Protein AF-A0A523TR68-F1 (afdb_monomer_lite)

Secondary structure (DSSP, 8-state):
-HHHHHHHHHHHHHHHHHHHHHHHHHHHHHHHHHHHH--SSHHHHHHHHHHHH---HHHHHHHHHHHHHTTSS-PPP---S-----SSTTHHHHSSSHHHHHHHHHHHHHHHHHHHHHS---SSHHHHHHHHHHHHIIIIIHHHHHHHHH-----TTS-HHHHHHHHHHHHHHHHHHHHHHHHHHT-S-HHHHHHHHHHHHHHHHHHHHHHHHHHHHHT-SS--------------

pLDDT: mean 74.71, std 16.3, range [30.44, 94.69]

Radius of gyration: 27.41 Å; chains: 1; bounding box: 76×59×83 Å

Structure (mmCIF, N/CA/C/O backbone):
data_AF-A0A523TR68-F1
#
_entry.id   AF-A0A523TR68-F1
#
loop_
_atom_site.group_PDB
_atom_site.id
_atom_site.type_symbol
_atom_site.label_atom_id
_atom_site.label_alt_id
_atom_site.label_comp_id
_atom_site.label_asym_id
_atom_site.label_entity_id
_atom_site.label_seq_id
_atom_site.pdbx_PDB_ins_code
_atom_site.Cartn_x
_atom_site.Cartn_y
_atom_site.Cartn_z
_atom_site.occupancy
_atom_site.B_iso_or_equiv
_atom_site.auth_seq_id
_atom_site.auth_comp_id
_atom_site.auth_asym_id
_atom_site.auth_atom_id
_atom_site.pdbx_PDB_model_num
ATOM 1 N N . MET A 1 1 ? -52.684 40.574 27.010 1.00 53.88 1 MET A N 1
ATOM 2 C CA . MET A 1 1 ? -51.740 39.973 26.031 1.00 53.88 1 MET A CA 1
ATOM 3 C C . MET A 1 1 ? -50.534 39.248 26.674 1.00 53.88 1 MET A C 1
ATOM 5 O O . MET A 1 1 ? -49.806 38.577 25.953 1.00 53.88 1 MET A O 1
ATOM 9 N N . SER A 1 2 ? -50.325 39.301 28.003 1.00 55.00 2 SER A N 1
ATOM 10 C CA . SER A 1 2 ? -49.178 38.668 28.698 1.00 55.00 2 SER A CA 1
ATOM 11 C C . SER A 1 2 ? -49.378 37.189 29.082 1.00 55.00 2 SER A C 1
ATOM 13 O O . SER A 1 2 ? -48.431 36.411 29.017 1.00 55.00 2 SER A O 1
ATOM 15 N N . LEU A 1 3 ? -50.610 36.761 29.387 1.00 49.75 3 LEU A N 1
ATOM 16 C CA . LEU A 1 3 ? -50.914 35.391 29.847 1.00 49.75 3 LEU A CA 1
ATOM 17 C C . LEU A 1 3 ? -50.727 34.298 28.772 1.00 49.75 3 LEU A C 1
ATOM 19 O O . LEU A 1 3 ? -50.451 33.144 29.096 1.00 49.75 3 LEU A O 1
ATOM 23 N N . SER A 1 4 ? -50.828 34.653 27.485 1.00 52.22 4 SER A N 1
ATOM 24 C CA . SER A 1 4 ? -50.620 33.721 26.361 1.00 52.22 4 SER A CA 1
ATOM 25 C C . SER A 1 4 ? -49.133 33.395 26.142 1.00 52.22 4 SER A C 1
ATOM 27 O O . SER A 1 4 ? -48.780 32.241 25.904 1.00 52.22 4 SER A O 1
ATOM 29 N N . LYS A 1 5 ? -48.231 34.375 26.323 1.00 53.72 5 LYS A N 1
ATOM 30 C CA . LYS A 1 5 ? -46.776 34.159 26.210 1.00 53.72 5 LYS A CA 1
ATOM 31 C C . LYS A 1 5 ? -46.222 33.307 27.359 1.00 53.72 5 LYS A C 1
ATOM 33 O O . LYS A 1 5 ? -45.352 32.471 27.125 1.00 53.72 5 LYS A O 1
ATOM 38 N N . GLU A 1 6 ? -46.752 33.456 28.574 1.00 50.94 6 GLU A N 1
ATOM 39 C CA . GLU A 1 6 ? -46.287 32.688 29.737 1.00 50.94 6 GLU A CA 1
ATOM 40 C C . GLU A 1 6 ? -46.736 31.214 29.699 1.00 50.94 6 GLU A C 1
ATOM 42 O O . GLU A 1 6 ? -45.937 30.317 29.981 1.00 50.94 6 GLU A O 1
ATOM 47 N N . LYS A 1 7 ? -47.974 30.934 29.256 1.00 53.03 7 LYS A N 1
ATOM 48 C CA . LYS A 1 7 ? -48.441 29.553 29.021 1.00 53.03 7 LYS A CA 1
ATOM 49 C C . LYS A 1 7 ? -47.635 28.850 27.926 1.00 53.03 7 LYS A C 1
ATOM 51 O O . LYS A 1 7 ? -47.257 27.696 28.110 1.00 53.03 7 LYS A O 1
ATOM 56 N N . LYS A 1 8 ? -47.305 29.549 26.832 1.00 55.00 8 LYS A N 1
ATOM 57 C CA . LYS A 1 8 ? -46.489 28.998 25.733 1.00 55.00 8 LYS A CA 1
ATOM 58 C C . LYS A 1 8 ? -45.055 28.676 26.181 1.00 55.00 8 LYS A C 1
ATOM 60 O O . LYS A 1 8 ? -44.516 27.636 25.823 1.00 55.00 8 LYS A O 1
ATOM 65 N N . SER A 1 9 ? -44.470 29.520 27.036 1.00 56.44 9 SER A N 1
ATOM 66 C CA . SER A 1 9 ? -43.152 29.288 27.650 1.00 56.44 9 SER A CA 1
ATOM 67 C C . SER A 1 9 ? -43.139 28.066 28.583 1.00 56.44 9 SER A C 1
ATOM 69 O O . SER A 1 9 ? -42.241 27.225 28.493 1.00 56.44 9 SER A O 1
ATOM 71 N N . LYS A 1 10 ? -44.165 27.906 29.433 1.00 57.94 10 LYS A N 1
ATOM 72 C CA . LYS A 1 10 ? -44.301 26.733 30.318 1.00 57.94 10 LYS A CA 1
ATOM 73 C C . LYS A 1 10 ? -44.546 25.430 29.543 1.00 57.94 10 LYS A C 1
ATOM 75 O O . LYS A 1 10 ? -44.005 24.404 29.949 1.00 57.94 10 LYS A O 1
ATOM 80 N N . ASN A 1 11 ? -45.290 25.464 28.433 1.00 61.16 11 ASN A N 1
ATOM 81 C CA . ASN A 1 11 ? -45.549 24.274 27.612 1.00 61.16 11 ASN A CA 1
ATOM 82 C C . ASN A 1 11 ? -44.291 23.795 26.872 1.00 61.16 11 ASN A C 1
ATOM 84 O O . ASN A 1 11 ? -43.915 22.635 27.000 1.00 61.16 11 ASN A O 1
ATOM 88 N N . ASN A 1 12 ? -43.547 24.716 26.248 1.00 59.91 12 ASN A N 1
ATOM 89 C CA . ASN A 1 12 ? -42.275 24.396 25.587 1.00 59.91 12 ASN A CA 1
ATOM 90 C C . ASN A 1 12 ? -41.221 23.843 26.562 1.00 59.91 12 ASN A C 1
ATOM 92 O O . ASN A 1 12 ? -40.339 23.076 26.175 1.00 59.91 12 ASN A O 1
ATOM 96 N N . ARG A 1 13 ? -41.269 24.251 27.837 1.00 60.66 13 ARG A N 1
ATOM 97 C CA . ARG A 1 13 ? -40.351 23.750 28.868 1.00 60.66 13 ARG A CA 1
ATOM 98 C C . ARG A 1 13 ? -40.719 22.332 29.310 1.00 60.66 13 ARG A C 1
ATOM 100 O O . ARG A 1 13 ? -39.813 21.538 29.531 1.00 60.66 13 ARG A O 1
ATOM 107 N N . LYS A 1 14 ? -42.014 22.009 29.398 1.00 63.94 14 LYS A N 1
ATOM 108 C CA . LYS A 1 14 ? -42.492 20.647 29.687 1.00 63.94 14 LYS A CA 1
ATOM 109 C C . LYS A 1 14 ? -42.176 19.681 28.544 1.00 63.94 14 LYS A C 1
ATOM 111 O O . LYS A 1 14 ? -41.570 18.651 28.810 1.00 63.94 14 LYS A O 1
ATOM 116 N N . GLU A 1 15 ? -42.442 20.071 27.298 1.00 62.22 15 GLU A N 1
ATOM 117 C CA . GLU A 1 15 ? -42.099 19.271 26.109 1.00 62.22 15 GLU A CA 1
ATOM 118 C C . GLU A 1 15 ? -40.591 18.991 26.013 1.00 62.22 15 GLU A C 1
ATOM 120 O O . GLU A 1 15 ? -40.183 17.869 25.726 1.00 62.22 15 GLU A O 1
ATOM 125 N N . LYS A 1 16 ? -39.734 19.972 26.335 1.00 62.25 16 LYS A N 1
ATOM 126 C CA . LYS A 1 16 ? -38.276 19.760 26.380 1.00 62.25 16 LYS A CA 1
ATOM 127 C C . LYS A 1 16 ? -37.834 18.782 27.471 1.00 62.25 16 LYS A C 1
ATOM 129 O O . LYS A 1 16 ? -36.881 18.040 27.254 1.00 62.25 16 LYS A O 1
ATOM 134 N N . ILE A 1 17 ? -38.485 18.790 28.633 1.00 69.12 17 ILE A N 1
ATOM 135 C CA . ILE A 1 17 ? -38.163 17.881 29.746 1.00 69.12 17 ILE A CA 1
ATOM 136 C C . ILE A 1 17 ? -38.621 16.455 29.421 1.00 69.12 17 ILE A C 1
ATOM 138 O O . ILE A 1 17 ? -37.909 15.497 29.711 1.00 69.12 17 ILE A O 1
ATOM 142 N N . GLU A 1 18 ? -39.781 16.311 28.789 1.00 68.75 18 GLU A N 1
ATOM 143 C CA . GLU A 1 18 ? -40.333 15.019 28.379 1.00 68.75 18 GLU A CA 1
ATOM 144 C C . GLU A 1 18 ? -39.528 14.402 27.227 1.00 68.75 18 GLU A C 1
ATOM 146 O O . GLU A 1 18 ? -39.150 13.233 27.294 1.00 68.75 18 GLU A O 1
ATOM 151 N N . ALA A 1 19 ? -39.119 15.217 26.249 1.00 63.56 19 ALA A N 1
ATOM 152 C CA . ALA A 1 19 ? -38.186 14.806 25.203 1.00 63.56 19 ALA A CA 1
ATOM 153 C C . ALA A 1 19 ? -36.808 14.409 25.768 1.00 63.56 19 ALA A C 1
ATOM 155 O O . ALA A 1 19 ? -36.208 13.443 25.301 1.00 63.56 19 ALA A O 1
ATOM 156 N N . ALA A 1 20 ? -36.305 15.111 26.792 1.00 67.38 20 ALA A N 1
ATOM 157 C CA . ALA A 1 20 ? -35.047 14.754 27.451 1.00 67.38 20 ALA A CA 1
ATOM 158 C C . ALA A 1 20 ? -35.145 13.413 28.201 1.00 67.38 20 ALA A C 1
ATOM 160 O O . ALA A 1 20 ? -34.249 12.582 28.064 1.00 67.38 20 ALA A O 1
ATOM 161 N N . LYS A 1 21 ? -36.253 13.164 28.914 1.00 73.50 21 LYS A N 1
ATOM 162 C CA . L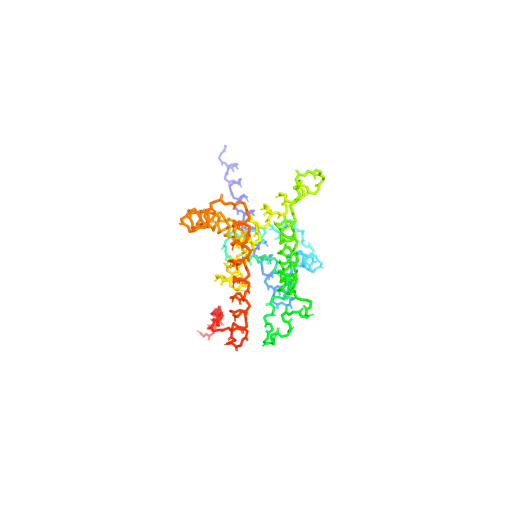YS A 1 21 ? -36.514 11.870 29.569 1.00 73.50 21 LYS A CA 1
ATOM 163 C C . LYS A 1 21 ? -36.613 10.724 28.564 1.00 73.50 21 LYS A C 1
ATOM 165 O O . LYS A 1 21 ? -36.000 9.684 28.774 1.00 73.50 21 LYS A O 1
ATOM 170 N N . ARG A 1 22 ? -37.322 10.926 27.447 1.00 72.31 22 ARG A N 1
ATOM 171 C CA . ARG A 1 22 ? -37.467 9.911 26.390 1.00 72.31 22 ARG A CA 1
ATOM 172 C C . ARG A 1 22 ? -36.115 9.554 25.764 1.00 72.31 22 ARG A C 1
ATOM 174 O O . ARG A 1 22 ? -35.813 8.383 25.565 1.00 72.31 22 ARG A O 1
ATOM 181 N N . LYS A 1 23 ? -35.251 10.549 25.534 1.00 70.06 23 LYS A N 1
ATOM 182 C CA . LYS A 1 23 ? -33.871 10.343 25.054 1.00 70.06 23 LYS A CA 1
ATOM 183 C C . LYS A 1 23 ? -32.991 9.586 26.049 1.00 70.06 23 LYS A C 1
ATOM 185 O O . LYS A 1 23 ? -32.146 8.786 25.642 1.00 70.06 23 LYS A O 1
ATOM 190 N N . GLU A 1 24 ? -33.153 9.847 27.340 1.00 73.31 24 GLU A N 1
ATOM 191 C CA . GLU A 1 24 ? -32.434 9.136 28.400 1.00 73.31 24 GLU A CA 1
ATOM 192 C C . GLU A 1 24 ? -32.887 7.672 28.485 1.00 73.31 24 GLU A C 1
ATOM 194 O O . GLU A 1 24 ? -32.054 6.771 28.544 1.00 73.31 24 GLU A O 1
ATOM 199 N N . GLU A 1 25 ? -34.188 7.419 28.338 1.00 75.50 25 GLU A N 1
ATOM 200 C CA . GLU A 1 25 ? -34.753 6.070 28.274 1.00 75.50 25 GLU A CA 1
ATOM 201 C C . GLU A 1 25 ? -34.249 5.283 27.051 1.00 75.50 25 GLU A C 1
ATOM 203 O O . GLU A 1 25 ? -33.844 4.126 27.177 1.00 75.50 25 GLU A O 1
ATOM 208 N N . ILE A 1 26 ? -34.190 5.927 25.878 1.00 71.12 26 ILE A N 1
ATOM 209 C CA . ILE A 1 26 ? -33.595 5.350 24.662 1.00 71.12 26 ILE A CA 1
ATOM 210 C C . ILE A 1 26 ? -32.099 5.076 24.873 1.00 71.12 26 ILE A C 1
ATOM 212 O O . ILE A 1 26 ? -31.601 4.037 24.449 1.00 71.12 26 ILE A O 1
ATOM 216 N N . THR A 1 27 ? -31.377 5.958 25.574 1.00 71.00 27 THR A N 1
ATOM 217 C CA . THR A 1 27 ? -29.956 5.737 25.891 1.00 71.00 27 THR A CA 1
ATOM 218 C C . THR A 1 27 ? -29.774 4.494 26.757 1.00 71.00 27 THR A C 1
ATOM 220 O O . THR A 1 27 ? -28.946 3.649 26.430 1.00 71.00 27 THR A O 1
ATOM 223 N N . ASN A 1 28 ? -30.563 4.350 27.821 1.00 75.69 28 ASN A N 1
ATOM 224 C CA . ASN A 1 28 ? -30.459 3.204 28.725 1.00 75.69 28 ASN A CA 1
ATOM 225 C C . ASN A 1 28 ? -30.774 1.885 27.998 1.00 75.69 28 ASN A C 1
ATOM 227 O O . ASN A 1 28 ? -30.133 0.867 28.257 1.00 75.69 28 ASN A O 1
ATOM 231 N N . LYS A 1 29 ? -31.708 1.910 27.035 1.00 74.44 29 LYS A N 1
ATOM 232 C CA . LYS A 1 29 ? -32.012 0.767 26.156 1.00 74.44 29 LYS A CA 1
ATOM 233 C C . LYS A 1 29 ? -30.882 0.474 25.158 1.00 74.44 29 LYS A C 1
ATOM 235 O O . LYS A 1 29 ? -30.576 -0.685 24.902 1.00 74.44 29 LYS A O 1
ATOM 240 N N . ILE A 1 30 ? -30.220 1.498 24.617 1.00 70.69 30 ILE A N 1
ATOM 241 C CA . ILE A 1 30 ? -29.030 1.316 23.769 1.00 70.69 30 ILE A CA 1
ATOM 242 C C . ILE A 1 30 ? -27.883 0.696 24.585 1.00 70.69 30 ILE A C 1
ATOM 244 O O . ILE A 1 30 ? -27.218 -0.222 24.106 1.00 70.69 30 ILE A O 1
ATOM 248 N N . GLU A 1 31 ? -27.659 1.157 25.818 1.00 70.81 31 GLU A N 1
ATOM 249 C CA . GLU A 1 31 ? -26.609 0.639 26.702 1.00 70.81 31 GLU A CA 1
ATOM 250 C C . GLU A 1 31 ? -26.871 -0.811 27.140 1.00 70.81 31 GLU A C 1
ATOM 252 O O . GLU A 1 31 ? -25.936 -1.617 27.145 1.00 70.81 31 GLU A O 1
ATOM 257 N N . SER A 1 32 ? -28.126 -1.186 27.415 1.00 67.69 32 SER A N 1
ATOM 258 C CA . SER A 1 32 ? -28.477 -2.578 27.730 1.00 67.69 32 SER A CA 1
ATOM 259 C C . SER A 1 32 ? -28.242 -3.517 26.541 1.00 67.69 32 SER A C 1
ATOM 261 O O . SER A 1 32 ? -27.632 -4.575 26.702 1.00 67.69 32 SER A O 1
ATOM 263 N N . VAL A 1 33 ? -28.623 -3.105 25.326 1.00 67.69 33 VAL A N 1
ATOM 264 C CA . VAL A 1 33 ? -28.400 -3.896 24.103 1.00 67.69 33 VAL A CA 1
ATOM 265 C C . VAL A 1 33 ? -26.911 -3.988 23.746 1.00 67.69 33 VAL A C 1
ATOM 267 O O . VAL A 1 33 ? -26.444 -5.047 23.319 1.00 67.69 33 VAL A O 1
ATOM 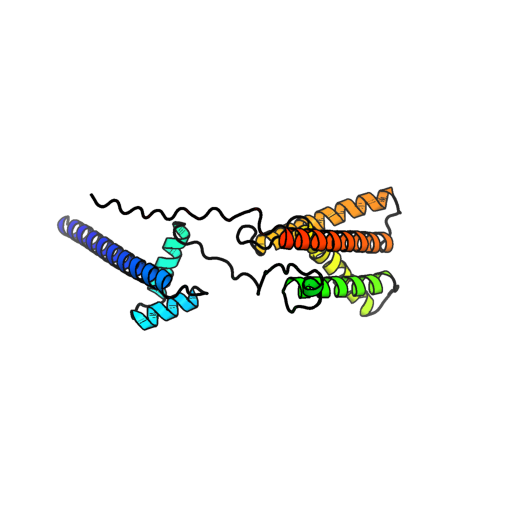270 N N . LEU A 1 34 ? -26.134 -2.922 23.964 1.00 66.25 34 LEU A N 1
ATOM 271 C CA . LEU A 1 34 ? -24.676 -2.942 23.793 1.00 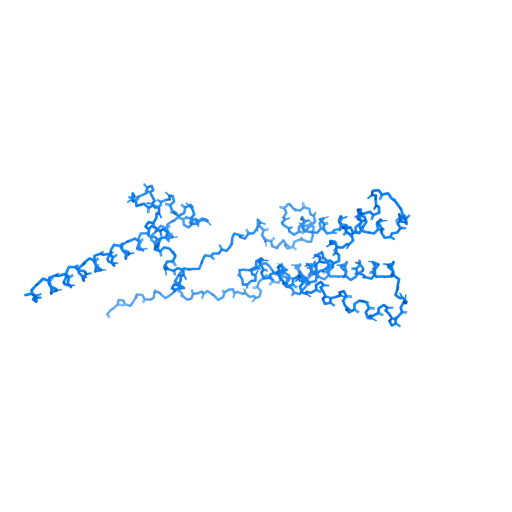66.25 34 LEU A CA 1
ATOM 272 C C . LEU A 1 34 ? -23.991 -3.925 24.756 1.00 66.25 34 LEU A C 1
ATOM 274 O O . LEU A 1 34 ? -23.025 -4.584 24.359 1.00 66.25 34 LEU A O 1
ATOM 278 N N . GLY A 1 35 ? -24.486 -4.037 25.994 1.00 63.41 35 GLY A N 1
ATOM 279 C CA . GLY A 1 35 ? -23.977 -4.976 26.996 1.00 63.41 35 GLY A CA 1
ATOM 280 C C . GLY A 1 35 ? -24.312 -6.440 26.695 1.00 63.41 35 GLY A C 1
ATOM 281 O O . GLY A 1 35 ? -23.452 -7.306 26.858 1.00 63.41 35 GLY A O 1
ATOM 282 N N . GLU A 1 36 ? -25.533 -6.704 26.224 1.00 63.41 36 GLU A N 1
ATOM 283 C CA . GLU A 1 36 ? -26.071 -8.057 26.031 1.00 63.41 36 GLU A CA 1
ATOM 284 C C . GLU A 1 36 ? -25.678 -8.672 24.671 1.00 63.41 36 GLU A C 1
ATOM 286 O O . GLU A 1 36 ? -25.281 -9.835 24.615 1.00 63.41 36 GLU A O 1
ATOM 291 N N . PHE A 1 37 ? -25.712 -7.895 23.578 1.00 57.25 37 PHE A N 1
ATOM 292 C CA . PHE A 1 37 ? -25.596 -8.438 22.212 1.00 57.25 37 PHE A CA 1
ATOM 293 C C . PHE A 1 37 ? -24.310 -8.076 21.461 1.00 57.25 37 PHE A C 1
ATOM 295 O O . PHE A 1 37 ? -24.037 -8.699 20.435 1.00 57.25 37 PHE A O 1
ATOM 302 N N . LYS A 1 38 ? -23.518 -7.096 21.932 1.00 61.19 38 LYS A N 1
ATOM 303 C CA . LYS A 1 38 ? -22.287 -6.598 21.267 1.00 61.19 38 LYS A CA 1
ATOM 304 C C . LYS A 1 38 ? -22.389 -6.589 19.725 1.00 61.19 38 LYS A C 1
ATOM 306 O O . LYS A 1 38 ? -21.634 -7.296 19.048 1.00 61.19 38 LYS A O 1
ATOM 311 N N . PRO A 1 39 ? -23.344 -5.838 19.152 1.00 61.09 39 PRO A N 1
ATOM 312 C CA . PRO A 1 39 ? -23.583 -5.857 17.715 1.00 61.09 39 PRO A CA 1
ATOM 313 C C . PRO A 1 39 ? -22.363 -5.352 16.939 1.00 61.09 39 PRO A C 1
ATOM 315 O O . PRO A 1 39 ? -21.673 -4.430 17.366 1.00 61.09 39 PRO A O 1
ATOM 318 N N . LYS A 1 40 ? -22.115 -5.964 15.776 1.00 60.84 40 LYS A N 1
ATOM 319 C CA . LYS A 1 40 ? -20.969 -5.639 14.910 1.00 60.84 40 LYS A CA 1
ATOM 320 C C . LYS A 1 40 ? -21.119 -4.300 14.181 1.00 60.84 40 LYS A C 1
ATOM 322 O O . LYS A 1 40 ? -20.114 -3.656 13.926 1.00 60.84 40 LYS A O 1
ATOM 327 N N . ASP A 1 41 ? -22.357 -3.880 13.898 1.00 63.34 41 ASP A N 1
ATOM 328 C CA . ASP A 1 41 ? -22.666 -2.688 13.101 1.00 63.34 41 ASP A CA 1
ATOM 329 C C . ASP A 1 41 ? -23.803 -1.866 13.711 1.00 63.34 41 ASP A C 1
ATOM 331 O O . ASP A 1 41 ? -24.723 -2.414 14.325 1.00 63.34 41 ASP A O 1
ATOM 335 N N . VAL A 1 42 ? -23.804 -0.558 13.434 1.00 69.31 42 VAL A N 1
ATOM 336 C CA . VAL A 1 42 ? -24.887 0.365 13.821 1.00 69.31 42 VAL A CA 1
ATOM 337 C C . VAL A 1 42 ? -26.232 -0.083 13.244 1.00 69.31 42 VAL A C 1
ATOM 339 O O . VAL A 1 42 ? -27.237 -0.054 13.942 1.00 69.31 42 VAL A O 1
ATOM 342 N N . ARG A 1 43 ? -26.256 -0.585 12.004 1.00 67.88 43 ARG A N 1
ATOM 343 C CA . ARG A 1 43 ? -27.476 -1.119 11.377 1.00 67.88 43 ARG A CA 1
ATOM 344 C C . ARG A 1 43 ? -27.998 -2.368 12.096 1.00 67.88 43 ARG A C 1
ATOM 346 O O . ARG A 1 43 ? -29.203 -2.537 12.238 1.00 67.88 43 ARG A O 1
ATOM 353 N N . SER A 1 44 ? -27.094 -3.217 12.582 1.00 67.62 44 SER A N 1
ATOM 354 C CA . SER A 1 44 ? -27.454 -4.395 13.377 1.00 67.62 44 SER A CA 1
ATOM 355 C C . SER A 1 44 ? -27.979 -3.994 14.759 1.00 67.62 44 SER A C 1
ATOM 357 O O . SER A 1 44 ? -28.945 -4.579 15.231 1.00 67.62 44 SER A O 1
ATOM 359 N N . LEU A 1 45 ? -27.393 -2.963 15.379 1.00 71.81 45 LEU A N 1
ATOM 360 C CA . LEU A 1 45 ? -27.875 -2.382 16.636 1.00 71.81 45 LEU A CA 1
ATOM 361 C C . LEU A 1 45 ? -29.284 -1.788 16.483 1.00 71.81 45 LEU A C 1
ATOM 363 O O . LEU A 1 45 ? -30.149 -2.079 17.300 1.00 71.81 45 LEU A O 1
ATOM 367 N N . ILE A 1 46 ? -29.521 -1.003 15.426 1.00 73.25 46 ILE A N 1
ATOM 368 C CA . ILE A 1 46 ? -30.830 -0.399 15.132 1.00 73.25 46 ILE A CA 1
ATOM 369 C C . ILE A 1 46 ? -31.882 -1.490 14.957 1.00 73.25 46 ILE A C 1
ATOM 371 O O . ILE A 1 46 ? -32.907 -1.441 15.623 1.00 73.25 46 ILE A O 1
ATOM 375 N N . LYS A 1 47 ? -31.587 -2.520 14.156 1.00 78.19 47 LYS A N 1
ATOM 376 C CA . LYS A 1 47 ? -32.527 -3.614 13.896 1.00 78.19 47 LYS A CA 1
ATOM 377 C C . LYS A 1 47 ? -32.896 -4.398 15.161 1.00 78.19 47 LYS A C 1
ATOM 379 O O . LYS A 1 47 ? -34.043 -4.789 15.318 1.00 78.19 47 LYS A O 1
ATOM 384 N N . ILE A 1 48 ? -31.944 -4.608 16.076 1.00 74.56 48 ILE A N 1
ATOM 385 C CA . ILE A 1 48 ? -32.207 -5.276 17.365 1.00 74.56 48 ILE A CA 1
ATOM 386 C C . ILE A 1 48 ? -33.074 -4.397 18.278 1.00 74.56 48 ILE A C 1
ATOM 388 O O . ILE A 1 48 ? -33.917 -4.912 19.008 1.00 74.56 48 ILE A O 1
ATOM 392 N N . ILE A 1 49 ? -32.869 -3.079 18.266 1.00 73.50 49 ILE A N 1
ATOM 393 C CA . ILE A 1 49 ? -33.640 -2.146 19.100 1.00 73.50 49 ILE A CA 1
ATOM 394 C C . ILE A 1 49 ? -35.054 -1.952 18.544 1.00 73.50 49 ILE A C 1
ATOM 396 O O . ILE A 1 49 ? -36.001 -1.907 19.326 1.00 73.50 49 ILE A O 1
ATOM 400 N N . GLU A 1 50 ? -35.195 -1.870 17.224 1.00 78.06 50 GLU A N 1
ATOM 401 C CA . GLU A 1 50 ? -36.478 -1.783 16.526 1.00 78.06 50 GLU A CA 1
ATOM 402 C C . GLU A 1 50 ? -37.337 -3.021 16.823 1.00 78.06 50 GLU A C 1
ATOM 404 O O . GLU A 1 50 ? -38.466 -2.885 17.282 1.00 78.06 50 GLU A O 1
ATOM 409 N N . ASP A 1 51 ? -36.758 -4.221 16.706 1.00 77.81 51 ASP A N 1
ATOM 410 C CA . ASP A 1 51 ? -37.457 -5.494 16.941 1.00 77.81 51 ASP A CA 1
ATOM 411 C C . ASP A 1 51 ? -37.811 -5.729 18.427 1.00 77.81 51 ASP A C 1
ATOM 413 O O . ASP A 1 51 ? -38.834 -6.332 18.746 1.00 77.81 51 ASP A O 1
ATOM 417 N N . LYS A 1 52 ? -36.988 -5.235 19.368 1.00 74.56 52 LYS A N 1
ATOM 418 C CA . LYS A 1 52 ? -37.178 -5.463 20.818 1.00 74.56 52 LYS A CA 1
ATOM 419 C C . LYS A 1 52 ? -38.007 -4.379 21.515 1.00 74.56 52 LYS A C 1
ATOM 421 O O . LYS A 1 52 ? -38.586 -4.655 22.566 1.00 74.56 52 LYS A O 1
ATOM 426 N N . TYR A 1 53 ? -38.035 -3.153 20.990 1.00 72.56 53 TYR A N 1
ATOM 427 C CA . TYR A 1 53 ? -38.629 -2.002 21.682 1.00 72.56 53 TYR A CA 1
ATOM 428 C C . TYR A 1 53 ? -39.590 -1.155 20.833 1.00 72.56 53 TYR A C 1
ATOM 430 O O . TYR A 1 53 ? -40.118 -0.186 21.380 1.00 72.56 53 TYR A O 1
ATOM 438 N N . ASP A 1 54 ? -39.828 -1.501 19.559 1.00 75.19 54 ASP A N 1
ATOM 439 C CA . ASP A 1 54 ? -40.762 -0.806 18.647 1.00 75.19 54 ASP A CA 1
ATOM 440 C C . ASP A 1 54 ? -40.487 0.712 18.543 1.00 75.19 54 ASP A C 1
ATOM 442 O O . ASP A 1 54 ? -41.383 1.555 18.533 1.00 75.19 54 ASP A O 1
ATOM 446 N N . ILE A 1 55 ? -39.200 1.084 18.550 1.00 77.12 55 ILE A N 1
ATOM 447 C CA . ILE A 1 55 ? -38.744 2.479 18.465 1.00 77.12 55 ILE A CA 1
ATOM 448 C C . ILE A 1 55 ? -38.376 2.780 17.006 1.00 77.12 55 ILE A C 1
ATOM 450 O O . ILE A 1 55 ? -37.607 2.015 16.420 1.00 77.12 55 ILE A O 1
ATOM 454 N N . PRO A 1 56 ? -38.845 3.899 16.421 1.00 77.25 56 PRO A N 1
ATOM 455 C CA . PRO A 1 56 ? -38.541 4.229 15.035 1.00 77.25 56 PRO A CA 1
ATOM 456 C C . PRO A 1 56 ? -37.045 4.502 14.821 1.00 77.25 56 PRO A C 1
ATOM 458 O O . PRO A 1 56 ? -36.395 5.183 15.622 1.00 77.25 56 PRO A O 1
ATOM 461 N N . GLU A 1 57 ? -36.512 4.014 13.694 1.00 71.75 57 GLU A N 1
ATOM 462 C CA . GLU A 1 57 ? -35.093 4.112 13.309 1.00 71.75 57 GLU A CA 1
ATOM 463 C C . GLU A 1 57 ? -34.547 5.551 13.408 1.00 71.75 57 GLU A C 1
ATOM 465 O O . GLU A 1 57 ? -33.429 5.769 13.883 1.00 71.75 57 GLU A O 1
ATOM 470 N N . GLU A 1 58 ? -35.351 6.550 13.036 1.00 72.19 58 GLU A N 1
ATOM 471 C CA . GLU A 1 58 ? -34.968 7.966 13.075 1.00 72.19 58 GLU A CA 1
ATOM 472 C C . GLU A 1 58 ? -34.692 8.479 14.499 1.00 72.19 58 GLU A C 1
ATOM 474 O O . GLU A 1 58 ? -33.722 9.218 14.716 1.00 72.19 58 GLU A O 1
ATOM 479 N N . GLU A 1 59 ? -35.495 8.064 15.489 1.00 72.56 59 GLU A N 1
ATOM 480 C CA . GLU A 1 59 ? -35.303 8.452 16.894 1.00 72.56 59 GLU A CA 1
ATOM 481 C C . GLU A 1 59 ? -34.003 7.837 17.431 1.00 72.56 59 GLU A C 1
ATOM 483 O O . GLU A 1 59 ? -33.206 8.534 18.065 1.00 72.56 59 GLU A O 1
ATOM 488 N N . ILE A 1 60 ? -33.723 6.577 17.085 1.00 72.25 60 ILE A N 1
ATOM 489 C CA . ILE A 1 60 ? -32.501 5.862 17.482 1.00 72.25 60 ILE A CA 1
ATOM 490 C C . ILE A 1 60 ? -31.257 6.516 16.854 1.00 72.25 60 ILE A C 1
ATOM 492 O O . ILE A 1 60 ? -30.285 6.811 17.557 1.00 72.25 60 ILE A O 1
ATOM 496 N N . LEU A 1 61 ? -31.287 6.811 15.550 1.00 74.19 61 LEU A N 1
ATOM 497 C CA . LEU A 1 61 ? -30.193 7.483 14.833 1.00 74.19 61 LEU A CA 1
ATOM 498 C C . LEU A 1 61 ? -29.909 8.882 15.379 1.00 74.19 61 LEU A C 1
ATOM 500 O O . LEU A 1 61 ? -28.742 9.273 15.476 1.00 74.19 61 LEU A O 1
ATOM 504 N N . SER A 1 62 ? -30.952 9.628 15.751 1.00 71.81 62 SER A N 1
ATOM 505 C CA . SER A 1 62 ? -30.796 10.967 16.327 1.00 71.81 62 SER A CA 1
ATOM 506 C C . SER A 1 62 ? -30.036 10.921 17.656 1.00 71.81 62 SER A C 1
ATOM 508 O O . SER A 1 62 ? -29.110 11.708 17.868 1.00 71.81 62 SER A O 1
ATOM 510 N N . VAL A 1 63 ? -30.351 9.938 18.506 1.00 72.12 63 VAL A N 1
ATOM 511 C CA . VAL A 1 63 ? -29.689 9.734 19.798 1.00 72.12 63 VAL A CA 1
ATOM 512 C C . VAL A 1 63 ? -28.255 9.242 19.602 1.00 72.12 63 VAL A C 1
ATOM 514 O O . VAL A 1 63 ? -27.349 9.745 20.267 1.00 72.12 63 VAL A O 1
ATOM 517 N N . ILE A 1 64 ? -28.008 8.319 18.666 1.00 73.00 64 ILE A N 1
ATOM 518 C CA . ILE A 1 64 ? -26.653 7.827 18.368 1.00 73.00 64 ILE A CA 1
ATOM 519 C C . ILE A 1 64 ? -25.759 8.959 17.840 1.00 73.00 64 ILE A C 1
ATOM 521 O O . ILE A 1 64 ? -24.648 9.127 18.342 1.00 73.00 64 ILE A O 1
ATOM 525 N N . ARG A 1 65 ? -26.244 9.785 16.902 1.00 71.69 65 ARG A N 1
ATOM 526 C CA . ARG A 1 65 ? -25.489 10.943 16.383 1.00 71.69 65 ARG A CA 1
ATOM 527 C C . ARG A 1 65 ? -25.213 11.981 17.466 1.00 71.69 65 ARG A C 1
ATOM 529 O O . ARG A 1 65 ? -24.095 12.474 17.573 1.00 71.69 65 ARG A O 1
ATOM 536 N N . GLU A 1 66 ? -26.199 12.295 18.307 1.00 73.38 66 GLU A N 1
ATOM 537 C CA . GLU A 1 66 ? -26.010 13.212 19.439 1.00 73.38 66 GLU A CA 1
ATOM 538 C C . GLU A 1 66 ? -24.964 12.665 20.430 1.00 73.38 66 GLU A C 1
ATOM 540 O O . GLU A 1 66 ? -24.148 13.417 20.969 1.00 73.38 66 GLU A O 1
ATOM 545 N N . ARG A 1 67 ? -24.928 11.347 20.649 1.00 69.12 67 ARG A N 1
ATOM 546 C CA . ARG A 1 67 ? -23.940 10.681 21.516 1.00 69.12 67 ARG A CA 1
ATOM 547 C C . ARG A 1 67 ? -22.542 10.611 20.895 1.00 69.12 67 ARG A C 1
ATOM 549 O O . ARG A 1 67 ? -21.564 10.692 21.645 1.00 69.12 67 ARG A O 1
ATOM 556 N N . GLU A 1 68 ? -22.447 10.504 19.573 1.00 68.81 68 GLU A N 1
ATOM 557 C CA . GLU A 1 68 ? -21.191 10.590 18.820 1.00 68.81 68 GLU A CA 1
ATOM 558 C C . GLU A 1 68 ? -20.596 12.001 18.885 1.00 68.81 68 GLU A C 1
ATOM 560 O O . GLU A 1 68 ? -19.439 12.169 19.275 1.00 68.81 68 GLU A O 1
ATOM 565 N N . ILE A 1 69 ? -21.412 13.028 18.619 1.00 67.00 69 ILE A N 1
ATOM 566 C CA . ILE A 1 69 ? -21.011 14.442 18.718 1.00 67.00 69 ILE A CA 1
ATOM 567 C C . ILE A 1 69 ? -20.528 14.768 20.139 1.00 67.00 69 ILE A C 1
ATOM 569 O O . ILE A 1 69 ? -19.513 15.441 20.320 1.00 67.00 69 ILE A O 1
ATOM 573 N N . ASN A 1 70 ? -21.198 14.222 21.158 1.00 69.94 70 ASN A N 1
ATOM 574 C CA . ASN A 1 70 ? -20.812 14.373 22.562 1.00 69.94 70 ASN A CA 1
ATOM 575 C C . ASN A 1 70 ? -19.616 13.489 22.990 1.00 69.94 70 ASN A C 1
ATOM 577 O O . ASN A 1 70 ? -19.320 13.413 24.185 1.00 69.94 70 ASN A O 1
ATOM 581 N N . LYS A 1 71 ? -18.935 12.805 22.054 1.00 60.41 71 LYS A N 1
ATOM 582 C CA . LYS A 1 71 ? -17.794 11.887 22.278 1.00 60.41 71 LYS A CA 1
ATOM 583 C C . LYS A 1 71 ? -18.056 10.761 23.288 1.00 60.41 71 LYS A C 1
ATOM 585 O O . LYS A 1 71 ? -17.115 10.157 23.806 1.00 60.41 71 LYS A O 1
ATOM 590 N N . LYS A 1 72 ? -19.324 10.461 23.586 1.00 59.88 72 LYS A N 1
ATOM 591 C CA . LYS A 1 72 ? -19.701 9.373 24.502 1.00 59.88 72 LYS A CA 1
ATOM 592 C C . LYS A 1 72 ? -19.671 8.017 23.800 1.00 59.88 72 LYS A C 1
ATOM 594 O O . LYS A 1 72 ? -19.346 7.021 24.439 1.00 59.88 72 LYS A O 1
ATOM 599 N N . ILE A 1 73 ? -19.950 7.997 22.496 1.00 62.19 73 ILE A N 1
ATOM 600 C CA . ILE A 1 73 ? -19.848 6.818 21.630 1.00 62.19 73 ILE A CA 1
ATOM 601 C C . ILE A 1 73 ? -18.890 7.164 20.483 1.00 62.19 73 ILE A C 1
ATOM 603 O O . ILE A 1 73 ? -19.028 8.212 19.868 1.00 62.19 73 ILE A O 1
ATOM 607 N N . THR A 1 74 ? -17.904 6.313 20.205 1.00 58.28 74 THR A N 1
ATOM 608 C CA . THR A 1 74 ? -17.028 6.446 19.028 1.00 58.28 74 THR A CA 1
ATOM 609 C C . THR A 1 74 ? -17.384 5.358 18.031 1.00 58.28 74 THR A C 1
ATOM 611 O O . THR A 1 74 ? -17.150 4.181 18.317 1.00 58.28 74 THR A O 1
ATOM 614 N N . LEU A 1 75 ? -17.951 5.740 16.886 1.00 64.00 75 LEU A N 1
ATOM 615 C CA . LEU A 1 75 ? -18.218 4.808 15.796 1.00 64.00 75 LEU A CA 1
ATOM 616 C C . LEU A 1 75 ? -16.890 4.446 15.124 1.00 64.00 75 LEU A C 1
ATOM 618 O O . LEU A 1 75 ? -16.143 5.318 14.677 1.00 64.00 75 LEU A O 1
ATOM 622 N N . GLN A 1 76 ? -16.568 3.154 15.113 1.00 59.31 76 GLN A N 1
ATOM 623 C CA . GLN A 1 76 ? -15.396 2.649 14.407 1.00 59.31 76 GLN A CA 1
ATOM 624 C C . GLN A 1 76 ? -15.728 2.502 12.926 1.00 59.31 76 GLN A C 1
ATOM 626 O O . GLN A 1 76 ? -16.825 2.073 12.569 1.00 59.31 76 GLN A O 1
ATOM 631 N N . GLU A 1 77 ? -14.781 2.863 12.061 1.00 58.91 77 GLU A N 1
ATOM 632 C CA . GLU A 1 77 ? -14.885 2.473 10.658 1.00 58.91 77 GLU A CA 1
ATOM 633 C C . GLU A 1 77 ? -14.803 0.950 10.561 1.00 58.91 77 GLU A C 1
ATOM 635 O O . GLU A 1 77 ? -14.060 0.336 11.332 1.00 58.91 77 GLU A O 1
ATOM 640 N N . PRO A 1 78 ? -15.550 0.328 9.634 1.00 55.22 78 PRO A N 1
ATOM 641 C CA . PRO A 1 78 ? -15.462 -1.105 9.427 1.00 55.22 78 PRO A CA 1
ATOM 642 C C . PRO A 1 78 ? -14.020 -1.456 9.060 1.00 55.22 78 PRO A C 1
ATOM 644 O O . PRO A 1 78 ? -13.522 -1.106 7.989 1.00 55.22 78 PRO A O 1
ATOM 647 N N . ILE A 1 79 ? -13.335 -2.129 9.980 1.00 55.97 79 ILE A N 1
ATOM 648 C CA . ILE A 1 79 ? -11.965 -2.587 9.781 1.00 55.97 79 ILE A CA 1
ATOM 649 C C . ILE A 1 79 ? -12.028 -3.668 8.686 1.00 55.97 79 ILE A C 1
ATOM 651 O O . ILE A 1 79 ? -12.812 -4.615 8.828 1.00 55.97 79 ILE A O 1
ATOM 655 N N . PRO A 1 80 ? -11.267 -3.557 7.579 1.00 51.50 80 PRO A N 1
ATOM 656 C CA . PRO A 1 80 ? -11.265 -4.585 6.544 1.00 51.50 80 PRO A CA 1
ATOM 657 C C . PRO A 1 80 ? -10.850 -5.947 7.128 1.00 51.50 80 PRO A C 1
ATOM 659 O O . PRO A 1 80 ? -10.079 -6.030 8.079 1.00 51.50 80 PRO A O 1
ATOM 662 N N . LEU A 1 81 ? -11.414 -7.016 6.560 1.00 50.94 81 LEU A N 1
ATOM 663 C CA . LEU A 1 81 ? -11.398 -8.395 7.065 1.00 50.94 81 LEU A CA 1
ATOM 664 C C . LEU A 1 81 ? -10.044 -8.863 7.661 1.00 50.94 81 LEU A C 1
ATOM 666 O O . LEU A 1 81 ? -9.008 -8.803 7.001 1.00 50.94 81 LEU A O 1
ATOM 670 N N . SER A 1 82 ? -10.110 -9.402 8.888 1.00 51.97 82 SER A N 1
ATOM 671 C CA . SER A 1 82 ? -9.063 -10.113 9.650 1.00 51.97 82 SER A CA 1
ATOM 672 C C . SER A 1 82 ? -7.628 -9.585 9.483 1.00 51.97 82 SER A C 1
ATOM 674 O O . SER A 1 82 ? -6.774 -10.219 8.857 1.00 51.97 82 SER A O 1
ATOM 676 N N . THR A 1 83 ? -7.343 -8.469 10.147 1.00 58.34 83 THR A N 1
ATOM 677 C CA . THR A 1 83 ? -6.011 -7.883 10.396 1.00 58.34 83 THR A CA 1
ATOM 678 C C . THR A 1 83 ? -5.158 -8.696 11.386 1.00 58.34 83 THR A C 1
ATOM 680 O O . THR A 1 83 ? -4.234 -8.179 12.009 1.00 58.34 83 THR A O 1
ATOM 683 N N . GLU A 1 84 ? -5.463 -9.974 11.612 1.00 59.22 84 GLU A N 1
ATOM 684 C CA . GLU A 1 84 ? -4.684 -10.782 12.547 1.00 59.22 84 GLU A CA 1
ATOM 685 C C . GLU A 1 84 ? -3.306 -11.067 11.944 1.00 59.22 84 GLU A C 1
ATOM 687 O O . GLU A 1 84 ? -3.160 -11.861 11.007 1.00 59.22 84 GLU A O 1
ATOM 692 N N . LEU A 1 85 ? -2.291 -10.389 12.484 1.00 63.75 85 LEU A N 1
ATOM 693 C CA . LEU A 1 85 ? -0.888 -10.637 12.184 1.00 63.75 85 LEU A CA 1
ATOM 694 C C . LEU A 1 85 ? -0.568 -12.093 12.542 1.00 63.75 85 LEU A C 1
ATOM 696 O O . LEU A 1 85 ? -0.516 -12.464 13.717 1.00 63.75 85 LEU A O 1
ATOM 700 N N . SER A 1 86 ? -0.375 -12.939 11.527 1.00 63.09 86 SER A N 1
ATOM 701 C CA . SER A 1 86 ? 0.045 -14.314 11.783 1.00 63.09 86 SER A CA 1
ATOM 702 C C . SER A 1 86 ? 1.501 -14.338 12.231 1.00 63.09 86 SER A C 1
ATOM 704 O O . SER A 1 86 ? 2.374 -13.730 11.615 1.00 63.09 86 SER A O 1
ATOM 706 N N . LYS A 1 87 ? 1.770 -15.109 13.286 1.00 66.75 87 LYS A N 1
ATOM 707 C CA . LYS A 1 87 ? 3.115 -15.323 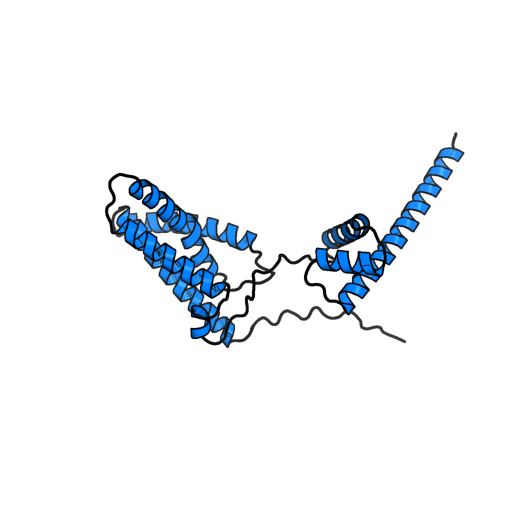13.836 1.00 66.75 87 LYS A CA 1
ATOM 708 C C . LYS A 1 87 ? 4.024 -16.109 12.890 1.00 66.75 87 LYS A C 1
ATOM 710 O O . LYS A 1 87 ? 5.241 -16.107 13.063 1.00 66.75 87 LYS A O 1
ATOM 715 N N . LYS A 1 88 ? 3.446 -16.825 11.917 1.00 74.81 88 LYS A N 1
ATOM 716 C CA . LYS A 1 88 ? 4.198 -17.644 10.962 1.00 74.81 88 LYS A CA 1
ATOM 717 C C . LYS A 1 88 ? 4.427 -16.868 9.660 1.00 74.81 88 LYS A C 1
ATOM 719 O O . LYS A 1 88 ? 3.455 -16.436 9.045 1.00 74.81 88 LYS A O 1
ATOM 724 N N . PRO A 1 89 ? 5.672 -16.790 9.155 1.00 72.38 89 PRO A N 1
ATOM 725 C CA . PRO A 1 89 ? 5.978 -16.056 7.924 1.00 72.38 89 PRO A CA 1
ATOM 726 C C . PRO A 1 89 ? 5.290 -16.652 6.688 1.00 72.38 89 PRO A C 1
ATOM 728 O O . PRO A 1 89 ? 4.965 -15.932 5.753 1.00 72.38 89 PRO A O 1
ATOM 731 N N . ARG A 1 90 ? 5.023 -17.965 6.683 1.00 75.31 90 ARG A N 1
ATOM 732 C CA . ARG A 1 90 ? 4.346 -18.654 5.569 1.00 75.31 90 ARG A CA 1
ATOM 733 C C . ARG A 1 90 ? 2.893 -18.216 5.410 1.00 75.31 90 ARG A C 1
ATOM 735 O O . ARG A 1 90 ? 2.401 -18.096 4.292 1.00 75.31 90 ARG A O 1
ATOM 742 N N . ASP A 1 91 ? 2.228 -17.925 6.522 1.00 75.88 91 ASP A N 1
ATOM 743 C CA . ASP A 1 91 ? 0.822 -17.532 6.518 1.00 75.88 91 ASP A CA 1
ATOM 744 C C . ASP A 1 91 ? 0.629 -16.155 5.872 1.00 75.88 91 ASP A C 1
ATOM 746 O O . ASP A 1 91 ? -0.445 -15.885 5.347 1.00 75.88 91 ASP A O 1
ATOM 750 N N . TYR A 1 92 ? 1.674 -15.319 5.843 1.00 76.12 92 TYR A N 1
ATOM 751 C CA . TYR A 1 92 ? 1.660 -14.029 5.154 1.00 76.12 92 TYR A CA 1
ATOM 752 C C . TYR A 1 92 ? 1.461 -14.169 3.637 1.00 76.12 92 TYR A C 1
ATOM 754 O O . TYR A 1 92 ? 0.851 -13.301 3.018 1.00 76.12 92 TYR A O 1
ATOM 762 N N . PHE A 1 93 ? 1.928 -15.268 3.034 1.00 79.94 93 PHE A N 1
ATOM 763 C CA . PHE A 1 93 ? 1.861 -15.481 1.583 1.00 79.94 93 PHE A CA 1
ATOM 764 C C . PHE A 1 93 ? 0.730 -16.417 1.145 1.00 79.94 93 PHE A C 1
ATOM 766 O O . PHE A 1 93 ? 0.323 -16.358 -0.014 1.00 79.94 93 PHE A O 1
ATOM 773 N N . ILE A 1 94 ? 0.242 -17.280 2.045 1.00 79.19 94 ILE A N 1
ATOM 774 C CA . ILE A 1 94 ? -0.664 -18.391 1.703 1.00 79.19 94 ILE A CA 1
ATOM 775 C C . ILE A 1 94 ? -2.086 -18.173 2.237 1.00 79.19 94 ILE A C 1
ATOM 777 O O . ILE A 1 94 ? -3.054 -18.594 1.605 1.00 79.19 94 ILE A O 1
ATOM 781 N N . LYS A 1 95 ? -2.249 -17.541 3.407 1.00 79.44 95 LYS A N 1
ATOM 782 C CA . LYS A 1 95 ? -3.571 -17.394 4.029 1.00 79.44 95 LYS A CA 1
ATOM 783 C C . LYS A 1 95 ? -4.392 -16.347 3.271 1.00 79.44 95 LYS A C 1
ATOM 785 O O . LYS A 1 95 ? -3.860 -15.341 2.824 1.00 79.44 95 LYS A O 1
ATOM 790 N N . ASN A 1 96 ? -5.706 -16.542 3.149 1.00 72.56 96 ASN A N 1
ATOM 791 C CA . ASN A 1 96 ? -6.598 -15.551 2.536 1.00 72.56 96 ASN A CA 1
ATOM 792 C C . ASN A 1 96 ? -6.851 -14.369 3.493 1.00 72.56 96 ASN A C 1
ATOM 794 O O . ASN A 1 96 ? -7.948 -14.208 4.023 1.00 72.56 96 ASN A O 1
ATOM 798 N N . ASN A 1 97 ? -5.812 -13.569 3.727 1.00 75.12 97 ASN A N 1
ATOM 799 C CA . ASN A 1 97 ? -5.827 -12.379 4.569 1.00 75.12 97 ASN A CA 1
ATOM 800 C C . ASN A 1 97 ? -5.650 -11.113 3.715 1.00 75.12 97 ASN A C 1
ATOM 802 O O . ASN A 1 97 ? -5.142 -11.163 2.592 1.00 75.12 97 ASN A O 1
ATOM 806 N N . TYR A 1 98 ? -6.014 -9.957 4.276 1.00 76.62 98 TYR A N 1
ATOM 807 C CA . TYR A 1 98 ? -5.818 -8.654 3.631 1.00 76.62 98 TYR A CA 1
ATOM 808 C C . TYR A 1 98 ? -4.359 -8.425 3.197 1.00 76.62 98 TYR A C 1
ATOM 810 O O . TYR A 1 98 ? -4.103 -8.077 2.048 1.00 76.62 98 TYR A O 1
ATOM 818 N N . TYR A 1 99 ? -3.398 -8.708 4.081 1.00 78.06 99 TYR A N 1
ATOM 819 C CA . TYR A 1 99 ? -1.967 -8.519 3.814 1.00 78.06 99 TYR A CA 1
ATOM 820 C C . TYR A 1 99 ? -1.426 -9.386 2.678 1.00 78.06 99 TYR A C 1
ATOM 822 O O . TYR A 1 99 ? -0.554 -8.962 1.925 1.00 78.06 99 TYR A O 1
ATOM 830 N N . THR A 1 100 ? -1.960 -10.596 2.535 1.00 84.19 100 THR A N 1
ATOM 831 C CA . THR A 1 100 ? -1.591 -11.508 1.453 1.00 84.19 100 THR A CA 1
ATOM 832 C C . THR A 1 100 ? -2.079 -10.967 0.121 1.00 84.19 100 THR A C 1
ATOM 834 O O . THR A 1 100 ? -1.317 -10.933 -0.843 1.00 84.19 100 THR A O 1
ATOM 837 N N . LYS A 1 101 ? -3.323 -10.472 0.076 1.00 85.44 101 LYS A N 1
ATOM 838 C CA . LYS A 1 101 ? -3.859 -9.811 -1.118 1.00 85.44 101 LYS A CA 1
ATOM 839 C C . LYS A 1 101 ? -3.039 -8.578 -1.466 1.00 85.44 101 LYS A C 1
ATOM 841 O O . LYS A 1 101 ? -2.586 -8.496 -2.594 1.00 85.44 101 LYS A O 1
ATOM 846 N N . GLU A 1 102 ? -2.778 -7.701 -0.498 1.00 84.56 102 GLU A N 1
ATOM 847 C CA . GLU A 1 102 ? -1.936 -6.509 -0.670 1.00 84.56 102 GLU A CA 1
ATOM 848 C C . GLU A 1 102 ? -0.555 -6.864 -1.250 1.00 84.56 102 GLU A C 1
ATOM 850 O O . GLU A 1 102 ? -0.095 -6.225 -2.199 1.00 84.56 102 GLU A O 1
ATOM 855 N N . PHE A 1 103 ? 0.096 -7.906 -0.724 1.00 88.19 103 PHE A N 1
ATOM 856 C CA . PHE A 1 103 ? 1.396 -8.371 -1.208 1.00 88.19 103 PHE A CA 1
ATOM 857 C C . PHE A 1 103 ? 1.328 -8.861 -2.660 1.00 88.19 103 PHE A C 1
ATOM 859 O O . PHE A 1 103 ? 2.098 -8.397 -3.502 1.00 88.19 103 PHE A O 1
ATOM 866 N N . TRP A 1 104 ? 0.392 -9.763 -2.968 1.00 90.06 104 TRP A N 1
ATOM 867 C CA . TRP A 1 104 ? 0.254 -10.338 -4.307 1.00 90.06 104 TRP A CA 1
ATOM 868 C C . TRP A 1 104 ? -0.236 -9.321 -5.346 1.00 90.06 104 TRP A C 1
ATOM 870 O O . TRP A 1 104 ? 0.197 -9.355 -6.497 1.00 90.06 104 TRP A O 1
ATOM 880 N N . THR A 1 105 ? -1.090 -8.371 -4.964 1.00 90.69 105 THR A N 1
ATOM 881 C CA . THR A 1 105 ? -1.471 -7.273 -5.859 1.00 90.69 105 THR A CA 1
ATOM 882 C C . THR A 1 105 ? -0.279 -6.369 -6.136 1.00 90.69 105 THR A C 1
ATOM 884 O O . THR A 1 105 ? -0.050 -6.005 -7.285 1.00 90.69 105 THR A O 1
ATOM 887 N N . SER A 1 106 ? 0.523 -6.054 -5.114 1.00 91.31 106 SER A N 1
ATOM 888 C CA . SER A 1 106 ? 1.699 -5.197 -5.280 1.00 91.31 106 SER A CA 1
ATOM 889 C C . SER A 1 106 ? 2.757 -5.858 -6.163 1.00 91.31 106 SER A C 1
ATOM 891 O O . SER A 1 106 ? 3.252 -5.221 -7.088 1.00 91.31 106 SER A O 1
ATOM 893 N N . ILE A 1 107 ? 3.054 -7.148 -5.948 1.00 93.00 107 ILE A N 1
ATOM 894 C CA . ILE A 1 107 ? 4.027 -7.873 -6.778 1.00 93.00 107 ILE A CA 1
ATOM 895 C C . ILE A 1 107 ? 3.540 -8.013 -8.226 1.00 93.00 107 ILE A C 1
ATOM 897 O O . ILE A 1 107 ? 4.334 -7.860 -9.150 1.00 93.00 107 ILE A O 1
ATOM 901 N N . GLY A 1 108 ? 2.236 -8.236 -8.436 1.00 94.00 108 GLY A N 1
ATOM 902 C CA . GLY A 1 108 ? 1.640 -8.298 -9.770 1.00 94.00 108 GLY A CA 1
ATOM 903 C C . GLY A 1 108 ? 1.756 -6.971 -10.520 1.00 94.00 108 GLY A C 1
ATOM 904 O O . GLY A 1 108 ? 2.153 -6.957 -11.684 1.00 94.00 108 GLY A O 1
ATOM 905 N N . VAL A 1 109 ? 1.483 -5.850 -9.845 1.00 92.75 109 VAL A N 1
ATOM 906 C CA . VAL A 1 109 ? 1.649 -4.512 -10.434 1.00 92.75 109 VAL A CA 1
ATOM 907 C C . VAL A 1 109 ? 3.123 -4.214 -10.709 1.00 92.75 109 VAL A C 1
ATOM 909 O O . VAL A 1 109 ? 3.434 -3.741 -11.796 1.00 92.75 109 VAL A O 1
ATOM 912 N N . ILE A 1 110 ? 4.039 -4.533 -9.788 1.00 93.81 110 ILE A N 1
ATOM 913 C CA . ILE A 1 110 ? 5.485 -4.344 -10.001 1.00 93.81 110 ILE A CA 1
ATOM 914 C C . ILE A 1 110 ? 5.966 -5.144 -11.216 1.00 93.81 110 ILE A C 1
ATOM 916 O O . ILE A 1 110 ? 6.676 -4.598 -12.056 1.00 93.81 110 ILE A O 1
ATOM 920 N N . ALA A 1 111 ? 5.564 -6.411 -11.341 1.00 94.06 111 ALA A N 1
ATOM 921 C CA . ALA A 1 111 ? 5.925 -7.240 -12.488 1.00 94.06 111 ALA A CA 1
ATOM 922 C C . ALA A 1 111 ? 5.385 -6.653 -13.801 1.00 94.06 111 ALA A C 1
ATOM 924 O O . ALA A 1 111 ? 6.108 -6.591 -14.794 1.00 94.06 111 ALA A O 1
ATOM 925 N N . LEU A 1 112 ? 4.142 -6.166 -13.796 1.00 92.88 112 LEU A N 1
ATOM 926 C CA . LEU A 1 112 ? 3.529 -5.531 -14.960 1.00 92.88 112 LEU A CA 1
ATOM 927 C C . LEU A 1 112 ? 4.264 -4.244 -15.361 1.00 92.88 112 LEU A C 1
ATOM 929 O O . LEU A 1 112 ? 4.578 -4.049 -16.533 1.00 92.88 112 LEU A O 1
ATOM 933 N N . VAL A 1 113 ? 4.590 -3.393 -14.387 1.00 92.31 113 VAL A N 1
ATOM 934 C CA . VAL A 1 113 ? 5.373 -2.166 -14.594 1.00 92.31 113 VAL A CA 1
ATOM 935 C C . VAL A 1 113 ? 6.761 -2.501 -15.127 1.00 92.31 113 VAL A C 1
ATOM 937 O O . VAL A 1 113 ? 7.203 -1.867 -16.078 1.00 92.31 113 VAL A O 1
ATOM 940 N N . LEU A 1 114 ? 7.429 -3.517 -14.578 1.00 92.81 114 LEU A N 1
ATOM 941 C CA . LEU A 1 114 ? 8.747 -3.946 -15.038 1.00 92.81 114 LEU A CA 1
ATOM 942 C C . LEU A 1 114 ? 8.714 -4.376 -16.511 1.00 92.81 114 LEU A C 1
ATOM 944 O O . LEU A 1 114 ? 9.575 -3.955 -17.279 1.00 92.81 114 LEU A O 1
ATOM 948 N N . ILE A 1 115 ? 7.697 -5.138 -16.928 1.00 91.56 115 ILE A N 1
ATOM 949 C CA . ILE A 1 115 ? 7.504 -5.508 -18.340 1.00 91.56 115 ILE A CA 1
ATOM 950 C C . ILE A 1 115 ? 7.356 -4.250 -19.203 1.00 91.56 115 ILE A C 1
ATOM 952 O O . ILE A 1 115 ? 8.050 -4.116 -20.203 1.00 91.56 115 ILE A O 1
ATOM 956 N N . PHE A 1 116 ? 6.505 -3.303 -18.804 1.00 89.44 116 PHE A N 1
ATOM 957 C CA . PHE A 1 116 ? 6.291 -2.063 -19.558 1.00 89.44 116 PHE A CA 1
ATOM 958 C C . PHE A 1 116 ? 7.481 -1.094 -19.542 1.00 89.44 116 PHE A C 1
ATOM 960 O O . PHE A 1 116 ? 7.581 -0.235 -20.415 1.00 89.44 116 PHE A O 1
ATOM 967 N N . VAL A 1 117 ? 8.363 -1.177 -18.546 1.00 88.12 117 VAL A N 1
ATOM 968 C CA . VAL A 1 117 ? 9.595 -0.380 -18.489 1.00 88.12 117 VAL A CA 1
ATOM 969 C C . VAL A 1 117 ? 10.679 -0.989 -19.378 1.00 88.12 117 VAL A C 1
ATOM 971 O O . VAL A 1 117 ? 11.411 -0.233 -20.010 1.00 88.12 117 VAL A O 1
ATOM 974 N N . LEU A 1 118 ? 10.772 -2.323 -19.446 1.00 88.06 118 LEU A N 1
ATOM 975 C CA . LEU A 1 118 ? 11.793 -3.036 -20.223 1.00 88.06 118 LEU A CA 1
ATOM 976 C C . LEU A 1 118 ? 11.424 -3.231 -21.698 1.00 88.06 118 LEU A C 1
ATOM 978 O O . LEU A 1 118 ? 12.310 -3.249 -22.549 1.00 88.06 118 LEU A O 1
ATOM 982 N N . VAL A 1 119 ? 10.140 -3.411 -22.006 1.00 86.94 119 VAL A N 1
ATOM 983 C CA . VAL A 1 119 ? 9.660 -3.524 -23.385 1.00 86.94 119 VAL A CA 1
ATOM 984 C C . VAL A 1 119 ? 9.448 -2.122 -23.927 1.00 86.94 119 VAL A C 1
ATOM 986 O O . VAL A 1 119 ? 8.569 -1.395 -23.458 1.00 86.94 119 VAL A O 1
ATOM 989 N N . ASP A 1 120 ? 10.238 -1.750 -24.930 1.00 77.12 120 ASP A N 1
ATOM 990 C CA . ASP A 1 120 ? 10.084 -0.451 -25.565 1.00 77.12 120 ASP A CA 1
ATOM 991 C C . ASP A 1 120 ? 8.882 -0.471 -26.513 1.00 77.12 120 ASP A C 1
ATOM 993 O O . ASP A 1 120 ? 8.933 -0.946 -27.647 1.00 77.12 120 ASP A O 1
ATOM 997 N N . VAL A 1 121 ? 7.740 -0.037 -25.985 1.00 81.94 121 VAL A N 1
ATOM 998 C CA . VAL A 1 121 ? 6.519 0.154 -26.762 1.00 81.94 121 VAL A CA 1
ATOM 999 C C . VAL A 1 121 ? 6.492 1.604 -27.216 1.00 81.94 121 VAL A C 1
ATOM 1001 O O . VAL A 1 121 ? 6.216 2.489 -26.408 1.00 81.94 121 VAL A O 1
ATOM 1004 N N . GLU A 1 122 ? 6.757 1.835 -28.500 1.00 79.62 122 GLU A N 1
ATOM 1005 C CA . GLU A 1 122 ? 6.802 3.183 -29.084 1.00 79.62 122 GLU A CA 1
ATOM 1006 C C . GLU A 1 122 ? 5.435 3.672 -29.597 1.00 79.62 122 GLU A C 1
ATOM 1008 O O . GLU A 1 122 ? 5.205 4.875 -29.691 1.00 79.62 122 GLU A O 1
ATOM 1013 N N . SER A 1 123 ? 4.497 2.771 -29.925 1.00 82.31 123 SER A N 1
ATOM 1014 C CA . SER A 1 123 ? 3.178 3.151 -30.459 1.00 82.31 123 SER A CA 1
ATOM 1015 C C . SER A 1 123 ? 2.077 2.107 -30.209 1.00 82.31 123 SER A C 1
ATOM 1017 O O . SER A 1 123 ? 2.337 0.966 -29.825 1.00 82.31 123 SER A O 1
ATOM 1019 N N . GLY A 1 124 ? 0.817 2.509 -30.413 1.00 87.81 124 GLY A N 1
ATOM 1020 C CA . GLY A 1 124 ? -0.363 1.643 -30.304 1.00 87.81 124 GLY A CA 1
ATOM 1021 C C . GLY A 1 124 ? -1.025 1.627 -28.920 1.00 87.81 124 GLY A C 1
ATOM 1022 O O . GLY A 1 124 ? -0.693 2.406 -28.031 1.00 87.81 124 GLY A O 1
ATOM 1023 N N . PHE A 1 125 ? -1.995 0.729 -28.723 1.00 87.00 125 PHE A N 1
ATOM 1024 C CA . PHE A 1 125 ? -2.777 0.632 -27.478 1.00 87.00 125 PHE A CA 1
ATOM 1025 C C . PHE A 1 125 ? -1.901 0.421 -26.228 1.00 87.00 125 PHE A C 1
ATOM 1027 O O . PHE A 1 125 ? -2.139 1.017 -25.176 1.00 87.00 125 PHE A O 1
ATOM 1034 N N . PHE A 1 126 ? -0.845 -0.386 -26.357 1.00 87.75 126 PHE A N 1
ATOM 1035 C CA . PHE A 1 126 ? 0.067 -0.700 -25.258 1.00 87.75 126 PHE A CA 1
ATOM 1036 C C . PHE A 1 126 ? 0.907 0.501 -24.795 1.00 87.75 126 PHE A C 1
ATOM 1038 O O . PHE A 1 126 ? 1.296 0.536 -23.629 1.00 87.75 126 PHE A O 1
ATOM 1045 N N . PHE A 1 127 ? 1.125 1.507 -25.652 1.00 86.94 127 PHE A N 1
ATOM 1046 C CA . PHE A 1 127 ? 1.801 2.752 -25.276 1.00 86.94 127 PHE A CA 1
ATOM 1047 C C . PHE A 1 127 ? 0.990 3.506 -24.217 1.00 86.94 127 PHE A C 1
ATOM 1049 O O . PHE A 1 127 ? 1.501 3.837 -23.153 1.00 86.94 127 PHE A O 1
ATOM 1056 N N . TYR A 1 128 ? -0.310 3.705 -24.447 1.00 89.88 128 TYR A N 1
ATOM 1057 C CA . TYR A 1 128 ? -1.176 4.386 -23.478 1.00 89.88 128 TYR A CA 1
ATOM 1058 C C . TYR A 1 128 ? -1.341 3.583 -22.183 1.00 89.88 128 TYR A C 1
ATOM 1060 O O . TYR A 1 128 ? -1.302 4.154 -21.091 1.00 89.88 128 TYR A O 1
ATOM 1068 N N . MET A 1 129 ? -1.461 2.255 -22.294 1.00 89.69 129 MET A N 1
ATOM 1069 C CA . MET A 1 129 ? -1.506 1.360 -21.133 1.00 89.69 129 MET A CA 1
ATOM 1070 C C . MET A 1 129 ? -0.240 1.466 -20.276 1.00 89.69 129 MET A C 1
ATOM 1072 O O . MET A 1 129 ? -0.356 1.522 -19.051 1.00 89.69 129 MET A O 1
ATOM 1076 N N . ARG A 1 130 ? 0.948 1.563 -20.894 1.00 89.00 130 ARG A N 1
ATOM 1077 C CA . ARG A 1 130 ? 2.221 1.787 -20.190 1.00 89.00 130 ARG A CA 1
ATOM 1078 C C . ARG A 1 130 ? 2.138 3.022 -19.302 1.00 89.00 130 ARG A C 1
ATOM 1080 O O . ARG A 1 130 ? 2.360 2.899 -18.103 1.00 89.00 130 ARG A O 1
ATOM 1087 N N . TYR A 1 131 ? 1.770 4.184 -19.842 1.00 88.44 131 TYR A N 1
ATOM 1088 C CA . TYR A 1 131 ? 1.690 5.405 -19.028 1.00 88.44 131 TYR A CA 1
ATOM 1089 C C . TYR A 1 131 ? 0.640 5.300 -17.927 1.00 88.44 131 TYR A C 1
ATOM 1091 O O . TYR A 1 131 ? 0.934 5.651 -16.791 1.00 88.44 131 TYR A O 1
ATOM 1099 N N . ALA A 1 132 ? -0.546 4.758 -18.214 1.00 91.06 132 ALA A N 1
ATOM 1100 C CA . ALA A 1 132 ? -1.586 4.603 -17.199 1.00 91.06 132 ALA A CA 1
ATOM 1101 C C . ALA A 1 132 ? -1.123 3.723 -16.022 1.00 91.06 132 ALA A C 1
ATOM 1103 O O . ALA A 1 132 ? -1.280 4.100 -14.859 1.00 91.06 132 ALA A O 1
ATOM 1104 N N . ILE A 1 133 ? -0.508 2.574 -16.317 1.00 91.50 133 ILE A N 1
ATOM 1105 C CA . ILE A 1 133 ? -0.056 1.610 -15.306 1.00 91.50 133 ILE A CA 1
ATOM 1106 C C . ILE A 1 133 ? 1.160 2.139 -14.543 1.00 91.50 133 ILE A C 1
ATOM 1108 O O . ILE A 1 133 ? 1.200 2.052 -13.315 1.00 91.50 133 ILE A O 1
ATOM 1112 N N . VAL A 1 134 ? 2.135 2.719 -15.246 1.00 90.06 134 VAL A N 1
ATOM 1113 C CA . VAL A 1 134 ? 3.339 3.292 -14.631 1.00 90.06 134 VAL A CA 1
ATOM 1114 C C . VAL A 1 134 ? 2.975 4.493 -13.755 1.00 90.06 134 VAL A C 1
ATOM 1116 O O . VAL A 1 134 ? 3.446 4.577 -12.623 1.00 90.06 134 VAL A O 1
ATOM 1119 N N . SER A 1 135 ? 2.088 5.387 -14.204 1.00 90.06 135 SER A N 1
ATOM 1120 C CA . SER A 1 135 ? 1.620 6.513 -13.385 1.00 90.06 135 SER A CA 1
ATOM 1121 C C . SER A 1 135 ? 0.827 6.050 -12.164 1.00 90.06 135 SER A C 1
ATOM 1123 O O . SER A 1 135 ? 1.039 6.576 -11.073 1.00 90.06 135 SER A O 1
ATOM 1125 N N . PHE A 1 136 ? -0.043 5.044 -12.309 1.00 92.19 136 PHE A N 1
ATOM 1126 C CA . PHE A 1 136 ? -0.751 4.448 -11.172 1.00 92.19 136 PHE A CA 1
ATOM 1127 C C . PHE A 1 136 ? 0.229 3.870 -10.142 1.00 92.19 136 PHE A C 1
ATOM 1129 O O . PHE A 1 136 ? 0.103 4.127 -8.943 1.00 92.19 136 PHE A O 1
ATOM 1136 N N . PHE A 1 137 ? 1.240 3.136 -10.609 1.00 93.00 137 PHE A N 1
ATOM 1137 C CA . PHE A 1 137 ? 2.301 2.601 -9.763 1.00 93.00 137 PHE A CA 1
ATOM 1138 C C . PHE A 1 137 ? 3.035 3.712 -9.002 1.00 93.00 137 PHE A C 1
ATOM 1140 O O . PHE A 1 137 ? 3.109 3.659 -7.774 1.00 93.00 137 PHE A O 1
ATOM 1147 N N . MET A 1 138 ? 3.493 4.737 -9.723 1.00 90.56 138 MET A N 1
ATOM 1148 C CA . MET A 1 138 ? 4.261 5.855 -9.175 1.00 90.56 138 MET A CA 1
ATOM 1149 C C . MET A 1 138 ? 3.482 6.700 -8.162 1.00 90.56 138 MET A C 1
ATOM 1151 O O . MET A 1 138 ? 4.067 7.190 -7.198 1.00 90.56 138 MET A O 1
ATOM 1155 N N . LEU A 1 139 ? 2.180 6.906 -8.371 1.00 89.38 139 LEU A N 1
ATOM 1156 C CA . LEU A 1 139 ? 1.363 7.791 -7.531 1.00 89.38 139 LEU A CA 1
ATOM 1157 C C . LEU A 1 139 ? 0.709 7.086 -6.344 1.00 89.38 139 LEU A C 1
ATOM 1159 O O . LEU A 1 139 ? 0.467 7.722 -5.321 1.00 89.38 139 LEU A O 1
ATOM 1163 N N . ILE A 1 140 ? 0.364 5.806 -6.489 1.00 89.81 140 ILE A N 1
ATOM 1164 C CA . ILE A 1 140 ? -0.447 5.100 -5.494 1.00 89.81 140 ILE A CA 1
ATOM 1165 C C . ILE A 1 140 ? 0.365 3.990 -4.838 1.00 89.81 140 ILE A C 1
ATOM 1167 O O . ILE A 1 140 ? 0.452 3.944 -3.611 1.00 89.81 140 ILE A O 1
ATOM 1171 N N . LEU A 1 141 ? 0.981 3.100 -5.621 1.00 91.69 141 LEU A N 1
ATOM 1172 C CA . LEU A 1 141 ? 1.590 1.892 -5.060 1.00 91.69 141 LEU A CA 1
ATOM 1173 C C . LEU A 1 141 ? 2.883 2.182 -4.292 1.00 91.69 141 LEU A C 1
ATOM 1175 O O . LEU A 1 141 ? 3.097 1.613 -3.216 1.00 91.69 141 LEU A O 1
ATOM 1179 N N . THR A 1 142 ? 3.729 3.070 -4.816 1.00 91.75 142 THR A N 1
ATOM 1180 C CA . THR A 1 142 ? 4.991 3.442 -4.163 1.00 91.75 142 THR A CA 1
ATOM 1181 C C . THR A 1 142 ? 4.725 4.082 -2.798 1.00 91.75 142 THR A C 1
ATOM 1183 O O . THR A 1 142 ? 5.244 3.619 -1.778 1.00 91.75 142 THR A O 1
ATOM 1186 N N . GLY A 1 143 ? 3.842 5.083 -2.748 1.00 90.94 143 GLY A N 1
ATOM 1187 C CA . GLY A 1 143 ? 3.439 5.745 -1.510 1.00 90.94 143 GLY A CA 1
ATOM 1188 C C . GLY A 1 143 ? 2.722 4.822 -0.521 1.00 90.94 143 GLY A C 1
ATOM 1189 O O . GLY A 1 143 ? 2.978 4.882 0.685 1.00 90.94 143 GLY A O 1
ATOM 1190 N N . TRP A 1 144 ? 1.875 3.912 -1.010 1.00 90.56 144 TRP A N 1
ATOM 1191 C CA . TRP A 1 144 ? 1.209 2.912 -0.170 1.00 90.56 144 TRP A CA 1
ATOM 1192 C C . TRP A 1 144 ? 2.202 1.939 0.477 1.00 90.56 144 TRP A C 1
ATOM 1194 O O . TRP A 1 144 ? 2.106 1.647 1.675 1.00 90.56 144 TRP A O 1
ATOM 1204 N N . SER A 1 145 ? 3.190 1.471 -0.289 1.00 90.50 145 SER A N 1
ATOM 1205 C CA . SER A 1 145 ? 4.242 0.576 0.208 1.00 90.50 145 SER A CA 1
ATOM 1206 C C . SER A 1 145 ? 5.119 1.262 1.254 1.00 90.50 145 SER A C 1
ATOM 1208 O O . SER A 1 145 ? 5.428 0.668 2.286 1.00 90.50 145 SER A O 1
ATOM 1210 N N . LEU A 1 146 ? 5.462 2.534 1.036 1.00 90.69 146 LEU A N 1
ATOM 1211 C CA . LEU A 1 146 ? 6.248 3.323 1.985 1.00 90.69 146 LEU A CA 1
ATOM 1212 C C . LEU A 1 146 ? 5.463 3.614 3.272 1.00 90.69 146 LEU A C 1
ATOM 1214 O O . LEU A 1 146 ? 5.980 3.428 4.372 1.00 90.69 146 LEU A O 1
ATOM 1218 N N . THR A 1 147 ? 4.185 3.981 3.151 1.00 89.50 147 THR A N 1
ATOM 1219 C CA . THR A 1 147 ? 3.295 4.165 4.312 1.00 89.50 147 THR A CA 1
ATOM 1220 C C . THR A 1 147 ? 3.175 2.878 5.114 1.00 89.50 147 THR A C 1
ATOM 1222 O O . THR A 1 147 ? 3.178 2.909 6.338 1.00 89.50 147 THR A O 1
ATOM 1225 N N . SER A 1 148 ? 3.114 1.734 4.435 1.00 86.31 148 SER A N 1
ATOM 1226 C CA . SER A 1 148 ? 3.066 0.424 5.082 1.00 86.31 148 SER A CA 1
ATOM 1227 C C . SER A 1 148 ? 4.372 0.037 5.772 1.00 86.31 148 SER A C 1
ATOM 1229 O O . SER A 1 148 ? 4.323 -0.694 6.759 1.00 86.31 148 SER A O 1
ATOM 1231 N N . ALA A 1 149 ? 5.509 0.556 5.309 1.00 86.69 149 ALA A N 1
ATOM 1232 C CA . ALA A 1 149 ? 6.795 0.371 5.969 1.00 86.69 149 ALA A CA 1
ATOM 1233 C C . ALA A 1 149 ? 6.922 1.249 7.224 1.00 86.69 149 ALA A C 1
ATOM 1235 O O . ALA A 1 149 ? 7.433 0.786 8.238 1.00 86.69 149 ALA A O 1
ATOM 1236 N N . ILE A 1 150 ? 6.436 2.494 7.179 1.00 86.62 150 ILE A N 1
ATOM 1237 C CA . ILE A 1 150 ? 6.491 3.425 8.321 1.00 86.62 150 ILE A CA 1
ATOM 1238 C C . ILE A 1 150 ? 5.429 3.070 9.372 1.00 86.62 150 ILE A C 1
ATOM 1240 O O . ILE A 1 150 ? 5.717 3.027 10.566 1.00 86.62 150 ILE A O 1
ATOM 1244 N N . PHE A 1 151 ? 4.210 2.778 8.921 1.00 83.94 151 PHE A N 1
ATOM 1245 C CA . PHE A 1 151 ? 3.054 2.412 9.737 1.00 83.94 151 PHE A CA 1
ATOM 1246 C C . PHE A 1 151 ? 2.582 0.994 9.358 1.00 83.94 151 PHE A C 1
ATOM 1248 O O . PHE A 1 151 ? 1.581 0.810 8.646 1.00 83.94 151 PHE A O 1
ATOM 1255 N N . PRO A 1 152 ? 3.313 -0.041 9.816 1.00 75.81 152 PRO A N 1
ATOM 1256 C CA . PRO A 1 152 ? 2.983 -1.440 9.534 1.00 75.81 152 PRO A CA 1
ATOM 1257 C C . PRO A 1 152 ? 1.665 -1.880 10.179 1.00 75.81 152 PRO A C 1
ATOM 1259 O O . PRO A 1 152 ? 1.040 -2.830 9.701 1.00 75.81 152 PRO A O 1
ATOM 1262 N N . GLU A 1 153 ? 1.233 -1.175 11.224 1.00 71.69 153 GLU A N 1
ATOM 1263 C CA . GLU A 1 153 ? -0.003 -1.425 11.953 1.00 71.69 153 GLU A CA 1
ATOM 1264 C C . GLU A 1 153 ? -1.235 -0.932 11.178 1.00 71.69 153 GLU A C 1
ATOM 1266 O O . GLU A 1 153 ? -1.218 0.108 10.515 1.00 71.69 153 GLU A O 1
ATOM 1271 N N . ILE A 1 154 ? -2.329 -1.687 11.281 1.00 64.94 154 ILE A N 1
ATOM 1272 C CA . ILE A 1 154 ? -3.664 -1.257 10.856 1.00 64.94 154 ILE A CA 1
ATOM 1273 C C . ILE A 1 154 ? -4.505 -1.241 12.131 1.00 64.94 154 ILE A C 1
ATOM 1275 O O . ILE A 1 154 ? -5.080 -2.252 12.527 1.00 64.94 154 ILE A O 1
ATOM 1279 N N . ASN A 1 155 ? -4.489 -0.096 12.806 1.00 63.06 155 ASN A N 1
ATOM 1280 C CA . ASN A 1 155 ? -5.130 0.110 14.100 1.00 63.06 155 ASN A CA 1
ATOM 1281 C C . ASN A 1 155 ? -6.187 1.214 13.992 1.00 63.06 155 ASN A C 1
ATOM 1283 O O . ASN A 1 155 ? -6.069 2.102 13.152 1.00 63.06 155 ASN A O 1
ATOM 1287 N N . ASP A 1 156 ? -7.158 1.217 14.910 1.00 53.44 156 ASP A N 1
ATOM 1288 C CA . ASP A 1 156 ? -8.230 2.229 14.990 1.00 53.44 156 ASP A CA 1
ATOM 1289 C C . ASP A 1 156 ? -7.717 3.682 15.036 1.00 53.44 156 ASP A C 1
ATOM 1291 O O . ASP A 1 156 ? -8.440 4.613 14.688 1.00 53.44 156 ASP A O 1
ATOM 1295 N N . ASN A 1 157 ? -6.473 3.883 15.483 1.00 54.84 157 ASN A N 1
ATOM 1296 C CA . ASN A 1 157 ? -5.859 5.203 15.604 1.00 54.84 157 ASN A CA 1
ATOM 1297 C C . ASN A 1 157 ? -5.390 5.778 14.261 1.00 54.84 157 ASN A C 1
ATOM 1299 O O . ASN A 1 157 ? -5.234 6.988 14.176 1.00 54.84 157 ASN A O 1
ATOM 1303 N N . PHE A 1 158 ? -5.153 4.937 13.248 1.00 67.25 158 PHE A N 1
ATOM 1304 C CA . PHE A 1 158 ? -4.703 5.364 11.924 1.00 67.25 158 PHE A CA 1
ATOM 1305 C C . PHE A 1 158 ? -5.738 4.926 10.891 1.00 67.25 158 PHE A C 1
ATOM 1307 O O . PHE A 1 158 ? -5.704 3.810 10.363 1.00 67.25 158 PHE A O 1
ATOM 1314 N N . ARG A 1 159 ? -6.726 5.800 10.681 1.00 70.50 159 ARG A N 1
ATOM 1315 C CA . ARG A 1 159 ? -7.918 5.498 9.874 1.00 70.50 159 ARG A CA 1
ATOM 1316 C C . ARG A 1 159 ? -7.520 5.236 8.421 1.00 70.50 159 ARG A C 1
ATOM 1318 O O . ARG A 1 159 ? -6.519 5.758 7.929 1.00 70.50 159 ARG A O 1
ATOM 1325 N N . PHE A 1 160 ? -8.331 4.464 7.699 1.00 73.06 160 PHE A N 1
ATOM 1326 C CA . PHE A 1 160 ? -8.028 4.092 6.310 1.00 73.06 160 PHE A CA 1
ATOM 1327 C C . PHE A 1 160 ? -7.853 5.323 5.404 1.00 73.06 160 PHE A C 1
ATOM 1329 O O . PHE A 1 160 ? -6.962 5.359 4.557 1.00 73.06 160 PHE A O 1
ATOM 1336 N N . LEU A 1 161 ? -8.659 6.364 5.635 1.00 80.00 161 LEU A N 1
ATOM 1337 C CA . LEU A 1 161 ? -8.558 7.630 4.912 1.00 80.00 161 LEU A CA 1
ATOM 1338 C C . LEU A 1 161 ? -7.244 8.374 5.196 1.00 80.00 161 LEU A C 1
ATOM 1340 O O . LEU A 1 161 ? -6.646 8.933 4.281 1.00 80.00 161 LEU A O 1
ATOM 1344 N N . GLU A 1 162 ? -6.782 8.354 6.446 1.00 84.81 162 GLU A N 1
ATOM 1345 C CA . GLU A 1 162 ? -5.515 8.970 6.844 1.00 84.81 162 GLU A CA 1
ATOM 1346 C C . GLU A 1 162 ? -4.346 8.248 6.173 1.00 84.81 162 GLU A C 1
ATOM 1348 O O . GLU A 1 162 ? -3.515 8.884 5.530 1.00 84.81 162 GLU A O 1
ATOM 1353 N N . ARG A 1 163 ? -4.371 6.909 6.182 1.00 84.81 163 ARG A N 1
ATOM 1354 C CA . ARG A 1 163 ? -3.403 6.073 5.461 1.00 84.81 163 ARG A CA 1
ATOM 1355 C C . ARG A 1 163 ? -3.363 6.388 3.968 1.00 84.81 163 ARG A C 1
ATOM 1357 O O . ARG A 1 163 ? -2.277 6.498 3.406 1.00 84.81 163 ARG A O 1
ATOM 1364 N N . GLY A 1 164 ? -4.524 6.552 3.334 1.00 87.62 164 GLY A N 1
ATOM 1365 C CA . GLY A 1 164 ? -4.617 6.924 1.922 1.00 87.62 164 GLY A CA 1
ATOM 1366 C C . GLY A 1 164 ? -4.029 8.308 1.633 1.00 87.62 164 GLY A C 1
ATOM 1367 O O . GLY A 1 164 ? -3.228 8.455 0.711 1.00 87.62 164 GLY A O 1
ATOM 1368 N N . ALA A 1 165 ? -4.367 9.310 2.446 1.00 90.50 165 ALA A N 1
ATOM 1369 C CA . ALA A 1 165 ? -3.835 10.665 2.296 1.00 90.50 165 ALA A CA 1
ATOM 1370 C C . ALA A 1 165 ? -2.311 10.710 2.506 1.00 90.50 165 ALA A C 1
ATOM 1372 O O . ALA A 1 165 ? -1.589 11.309 1.706 1.00 90.50 165 ALA A O 1
ATOM 1373 N N . THR A 1 166 ? -1.810 10.024 3.537 1.00 91.00 166 THR A N 1
ATOM 1374 C CA . THR A 1 166 ? -0.374 9.891 3.809 1.00 91.00 166 THR A CA 1
ATOM 1375 C C . THR A 1 166 ? 0.351 9.178 2.670 1.00 91.00 166 THR A C 1
ATOM 1377 O O . THR A 1 166 ? 1.422 9.630 2.270 1.00 91.00 166 THR A O 1
ATOM 1380 N N . ALA A 1 167 ? -0.241 8.127 2.097 1.00 91.56 167 ALA A N 1
ATOM 1381 C CA . ALA A 1 167 ? 0.329 7.421 0.954 1.00 91.56 167 ALA A CA 1
ATOM 1382 C C . ALA A 1 167 ? 0.499 8.333 -0.261 1.00 91.56 167 ALA A C 1
ATOM 1384 O O . ALA A 1 167 ? 1.579 8.362 -0.843 1.00 91.56 167 ALA A O 1
ATOM 1385 N N . ILE A 1 168 ? -0.515 9.129 -0.602 1.00 92.38 168 ILE A N 1
ATOM 1386 C CA . ILE A 1 168 ? -0.428 10.079 -1.721 1.00 92.38 168 ILE A CA 1
ATOM 1387 C C . ILE A 1 168 ? 0.667 11.123 -1.459 1.00 92.38 168 ILE A C 1
ATOM 1389 O O . ILE A 1 168 ? 1.497 11.380 -2.333 1.00 92.38 168 ILE A O 1
ATOM 1393 N N . GLY A 1 169 ? 0.712 11.687 -0.246 1.00 93.56 169 GLY A N 1
ATOM 1394 C CA . GLY A 1 169 ? 1.743 12.656 0.138 1.00 93.56 169 GLY A CA 1
ATOM 1395 C C . GLY A 1 169 ? 3.160 12.080 0.047 1.00 93.56 169 GLY A C 1
ATOM 1396 O O . GLY A 1 169 ? 4.054 12.711 -0.516 1.00 93.56 169 GLY A O 1
ATOM 1397 N N . LEU A 1 170 ? 3.353 10.852 0.536 1.00 93.44 170 LEU A N 1
ATOM 1398 C CA . LEU A 1 170 ? 4.630 10.141 0.463 1.00 93.44 170 LEU A CA 1
ATOM 1399 C C . LEU A 1 170 ? 5.015 9.763 -0.972 1.00 93.44 170 LEU A C 1
ATOM 1401 O O . LEU A 1 170 ? 6.200 9.804 -1.297 1.00 93.44 170 LEU A O 1
ATOM 1405 N N . SER A 1 171 ? 4.048 9.444 -1.837 1.00 93.94 171 SER A N 1
ATOM 1406 C CA . SER A 1 171 ? 4.314 9.163 -3.254 1.00 93.94 171 SER A CA 1
ATOM 1407 C C . SER A 1 171 ? 4.821 10.399 -3.996 1.00 93.94 171 SER A C 1
ATOM 1409 O O . SER A 1 171 ? 5.776 10.321 -4.762 1.00 93.94 171 SER A O 1
ATOM 1411 N N . LEU A 1 172 ? 4.230 11.568 -3.744 1.00 93.94 172 LEU A N 1
ATOM 1412 C CA . LEU A 1 172 ? 4.719 12.818 -4.330 1.00 93.94 172 LEU A CA 1
ATOM 1413 C C . LEU A 1 172 ? 6.118 13.170 -3.814 1.00 93.94 172 LEU A C 1
ATOM 1415 O O . LEU A 1 172 ? 6.982 13.560 -4.598 1.00 93.94 172 LEU A O 1
ATOM 1419 N N . LEU A 1 173 ? 6.359 12.985 -2.512 1.00 94.69 173 LEU A N 1
ATOM 1420 C CA . LEU A 1 173 ? 7.665 13.240 -1.912 1.00 94.69 173 LEU A CA 1
ATOM 1421 C C . LEU A 1 173 ? 8.750 12.347 -2.526 1.00 94.69 173 LEU A C 1
ATOM 1423 O O . LEU A 1 173 ? 9.798 12.852 -2.925 1.00 94.69 173 LEU A O 1
ATOM 1427 N N . ILE A 1 174 ? 8.500 11.037 -2.624 1.00 93.62 174 ILE A N 1
ATOM 1428 C CA . ILE A 1 174 ? 9.494 10.105 -3.163 1.00 93.62 174 ILE A CA 1
ATOM 1429 C C . ILE A 1 174 ? 9.760 10.366 -4.645 1.00 93.62 174 ILE A C 1
ATOM 1431 O O . ILE A 1 174 ? 10.912 10.298 -5.045 1.00 93.62 174 ILE A O 1
ATOM 1435 N N . LEU A 1 175 ? 8.754 10.750 -5.439 1.00 92.50 175 LEU A N 1
ATOM 1436 C CA . LEU A 1 175 ? 8.952 11.104 -6.849 1.00 92.50 175 LEU A CA 1
ATOM 1437 C C . LEU A 1 175 ? 9.882 12.311 -7.021 1.00 92.50 175 LEU A C 1
ATOM 1439 O O . LEU A 1 175 ? 10.765 12.293 -7.878 1.00 92.50 175 LEU A O 1
ATOM 1443 N N . ILE A 1 176 ? 9.711 13.348 -6.195 1.00 93.31 176 ILE A N 1
ATOM 1444 C CA . ILE A 1 176 ? 10.573 14.538 -6.229 1.00 93.31 176 ILE A CA 1
ATOM 1445 C C . ILE A 1 176 ? 12.003 14.167 -5.817 1.00 93.31 176 ILE A C 1
ATOM 1447 O O . ILE A 1 176 ? 12.960 14.540 -6.496 1.00 93.31 176 ILE A O 1
ATOM 1451 N N . LEU A 1 177 ? 12.156 13.421 -4.720 1.00 93.56 177 LEU A N 1
ATOM 1452 C CA . LEU A 1 177 ? 13.470 13.020 -4.213 1.00 93.56 177 LEU A CA 1
ATOM 1453 C C . LEU A 1 177 ? 14.199 12.078 -5.175 1.00 93.56 177 LEU A C 1
ATOM 1455 O O . LEU A 1 177 ? 15.389 12.269 -5.414 1.00 93.56 177 LEU A O 1
ATOM 1459 N N . ASP A 1 178 ? 13.493 11.107 -5.749 1.00 91.44 178 ASP A N 1
ATOM 1460 C CA . ASP A 1 178 ? 14.043 10.158 -6.718 1.00 91.44 178 ASP A CA 1
ATOM 1461 C C . ASP A 1 178 ? 14.503 10.874 -7.992 1.00 91.44 178 ASP A C 1
ATOM 1463 O O . ASP A 1 178 ? 15.612 10.646 -8.473 1.00 91.44 178 ASP A O 1
ATOM 1467 N N . GLY A 1 179 ? 13.711 11.834 -8.479 1.00 89.06 179 GLY A N 1
ATOM 1468 C CA . GLY A 1 179 ? 14.093 12.655 -9.623 1.00 89.06 179 GLY A CA 1
ATOM 1469 C C . GLY A 1 179 ? 15.362 13.476 -9.375 1.00 89.06 179 GLY A C 1
ATOM 1470 O O . GLY A 1 179 ? 16.254 13.499 -10.226 1.00 89.06 179 GLY A O 1
ATOM 1471 N N . ILE A 1 180 ? 15.485 14.102 -8.198 1.00 92.25 180 ILE A N 1
ATOM 1472 C CA . ILE A 1 180 ? 16.703 14.832 -7.801 1.00 92.25 180 ILE A CA 1
ATOM 1473 C C . ILE A 1 180 ? 17.895 13.871 -7.689 1.00 92.25 180 ILE A C 1
ATOM 1475 O O . ILE A 1 180 ? 18.979 14.165 -8.199 1.00 92.25 180 ILE A O 1
ATOM 1479 N N . PHE A 1 181 ? 17.697 12.716 -7.055 1.00 90.56 181 PHE A N 1
ATOM 1480 C CA . PHE A 1 181 ? 18.733 11.707 -6.848 1.00 90.56 181 PHE A CA 1
ATOM 1481 C C . PHE A 1 181 ? 19.285 11.160 -8.174 1.00 90.56 181 PHE A C 1
ATOM 1483 O O . PHE A 1 181 ? 20.504 11.079 -8.370 1.00 90.56 181 PHE A O 1
ATOM 1490 N N . LEU A 1 182 ? 18.396 10.839 -9.115 1.00 90.25 182 LEU A N 1
ATOM 1491 C CA . LEU A 1 182 ? 18.751 10.340 -10.442 1.00 90.25 182 LEU A CA 1
ATOM 1492 C C . LEU A 1 182 ? 19.393 11.403 -11.321 1.00 90.25 182 LEU A C 1
ATOM 1494 O O . LEU A 1 182 ? 20.338 11.088 -12.044 1.00 90.25 182 LEU A O 1
ATOM 1498 N N . ASN A 1 183 ? 18.927 12.650 -11.232 1.00 90.75 183 ASN A N 1
ATOM 1499 C CA . ASN A 1 183 ? 19.554 13.763 -11.935 1.00 90.75 183 ASN A CA 1
ATOM 1500 C C . ASN A 1 183 ? 21.027 13.923 -11.524 1.00 90.75 183 ASN A C 1
ATOM 1502 O O . ASN A 1 183 ? 21.877 14.172 -12.372 1.00 90.75 183 ASN A O 1
ATOM 1506 N N . TYR A 1 184 ? 21.337 13.728 -10.239 1.00 87.88 184 TYR A N 1
ATOM 1507 C CA . TYR A 1 184 ? 22.707 13.840 -9.741 1.00 87.88 184 TYR A CA 1
ATOM 1508 C C . TYR A 1 184 ? 23.578 12.608 -10.044 1.00 87.88 184 TYR A C 1
ATOM 1510 O O . TYR A 1 184 ? 24.785 12.748 -10.224 1.00 87.88 184 TYR A O 1
ATOM 1518 N N . THR A 1 185 ? 22.991 11.406 -10.106 1.00 87.62 185 THR A N 1
ATOM 1519 C CA . THR A 1 185 ? 23.772 10.153 -10.142 1.00 87.62 185 THR A CA 1
ATOM 1520 C C . THR A 1 185 ? 23.773 9.453 -11.504 1.00 87.62 185 THR A C 1
ATOM 1522 O O . THR A 1 185 ? 24.825 9.019 -11.967 1.00 87.62 185 THR A O 1
ATOM 1525 N N . PHE A 1 186 ? 22.614 9.308 -12.155 1.00 72.25 186 PHE A N 1
ATOM 1526 C CA . PHE A 1 186 ? 22.410 8.309 -13.219 1.00 72.25 186 PHE A CA 1
ATOM 1527 C C . PHE A 1 186 ? 21.747 8.844 -14.491 1.00 72.25 186 PHE A C 1
ATOM 1529 O O . PHE A 1 186 ? 21.160 8.055 -15.226 1.00 72.25 186 PHE A O 1
ATOM 1536 N N . HIS A 1 187 ? 21.881 10.146 -14.773 1.00 78.81 187 HIS A N 1
ATOM 1537 C CA . HIS A 1 187 ? 21.202 10.857 -15.863 1.00 78.81 187 HIS A CA 1
ATOM 1538 C C . HIS A 1 187 ? 19.672 10.670 -15.851 1.00 78.81 187 HIS A C 1
ATOM 1540 O O . HIS A 1 187 ? 19.109 9.595 -15.645 1.00 78.81 187 HIS A O 1
ATOM 1546 N N . PHE A 1 188 ? 18.947 11.754 -16.094 1.00 83.69 188 PHE A N 1
ATOM 1547 C CA . PHE A 1 188 ? 17.493 11.739 -16.000 1.00 83.69 188 PHE A CA 1
ATOM 1548 C C . PHE A 1 188 ? 16.859 11.048 -17.224 1.00 83.69 188 PHE A C 1
ATOM 1550 O O . PHE A 1 188 ? 16.461 11.707 -18.183 1.00 83.69 188 PHE A O 1
ATOM 1557 N N . THR A 1 189 ? 16.790 9.711 -17.211 1.00 85.94 189 THR A N 1
ATOM 1558 C CA . THR A 1 189 ? 16.089 8.913 -18.230 1.00 85.94 189 THR A CA 1
ATOM 1559 C C . THR A 1 189 ? 14.813 8.280 -17.661 1.00 85.94 189 THR A C 1
ATOM 1561 O O . THR A 1 189 ? 14.793 7.890 -16.489 1.00 85.94 189 THR A O 1
ATOM 1564 N N . PRO A 1 190 ? 13.746 8.115 -18.471 1.00 82.19 190 PRO A N 1
ATOM 1565 C CA . PRO A 1 190 ? 12.511 7.461 -18.027 1.00 82.19 190 PRO A CA 1
ATOM 1566 C C . PRO A 1 190 ? 12.731 6.041 -17.488 1.00 82.19 190 PRO A C 1
ATOM 1568 O O . PRO A 1 190 ? 12.046 5.610 -16.561 1.00 82.19 190 PRO A O 1
ATOM 1571 N N . LEU A 1 191 ? 13.711 5.328 -18.051 1.00 86.12 191 LEU A N 1
ATOM 1572 C CA . LEU A 1 191 ? 14.073 3.977 -17.637 1.00 86.12 191 LEU A CA 1
ATOM 1573 C C . LEU A 1 191 ? 14.724 3.986 -16.247 1.00 86.12 191 LEU A C 1
ATOM 1575 O O . LEU A 1 191 ? 14.313 3.206 -15.386 1.00 86.12 191 LEU A O 1
ATOM 1579 N N . SER A 1 192 ? 15.671 4.900 -15.996 1.00 88.75 192 SER A N 1
ATOM 1580 C CA . SER A 1 192 ? 16.320 5.042 -14.684 1.00 88.75 192 SER A CA 1
ATOM 1581 C C . SER A 1 192 ? 15.305 5.334 -13.573 1.00 88.75 192 SER A C 1
ATOM 1583 O O . SER A 1 192 ? 15.368 4.717 -12.511 1.00 88.75 192 SER A O 1
ATOM 1585 N N . ILE A 1 193 ? 14.337 6.220 -13.839 1.00 88.38 193 ILE A N 1
ATOM 1586 C CA . ILE A 1 193 ? 13.266 6.581 -12.892 1.00 88.38 193 ILE A CA 1
ATOM 1587 C C . ILE A 1 193 ? 12.385 5.369 -12.591 1.00 88.38 193 ILE A C 1
ATOM 1589 O O . ILE A 1 193 ? 12.185 5.009 -11.431 1.00 88.38 193 ILE A O 1
ATOM 1593 N N . GLY A 1 194 ? 11.907 4.685 -13.635 1.00 88.62 194 GLY A N 1
ATOM 1594 C CA . GLY A 1 194 ? 11.084 3.488 -13.476 1.00 88.62 194 GLY A CA 1
ATOM 1595 C C . GLY A 1 194 ? 11.773 2.409 -12.636 1.00 88.62 194 GLY A C 1
ATOM 1596 O O . GLY A 1 194 ? 11.174 1.889 -11.695 1.00 88.62 194 GLY A O 1
ATOM 1597 N N . LEU A 1 195 ? 13.042 2.107 -12.928 1.00 90.56 195 LEU A N 1
ATOM 1598 C CA . LEU A 1 195 ? 13.805 1.100 -12.186 1.00 90.56 195 LEU A CA 1
ATOM 1599 C C . LEU A 1 195 ? 14.088 1.513 -10.736 1.00 90.56 195 LEU A C 1
ATOM 1601 O O . LEU A 1 195 ? 13.940 0.680 -9.840 1.00 90.56 195 LEU A O 1
ATOM 1605 N N . SER A 1 196 ? 14.455 2.773 -10.489 1.00 92.75 196 SER A N 1
ATOM 1606 C CA . SER A 1 196 ? 14.730 3.266 -9.133 1.00 92.75 196 SER A CA 1
ATOM 1607 C C . SER A 1 196 ? 13.504 3.127 -8.227 1.00 92.75 196 SER A C 1
ATOM 1609 O O . SER A 1 196 ? 13.570 2.507 -7.161 1.00 92.75 196 SER A O 1
ATOM 1611 N N . LEU A 1 197 ? 12.338 3.583 -8.696 1.00 92.44 197 LEU A N 1
ATOM 1612 C CA . LEU A 1 197 ? 11.076 3.477 -7.956 1.00 92.44 197 LEU A CA 1
ATOM 1613 C C . LEU A 1 197 ? 10.643 2.023 -7.722 1.00 92.44 197 LEU A C 1
ATOM 1615 O O . LEU A 1 197 ? 10.111 1.713 -6.651 1.00 92.44 197 LEU A O 1
ATOM 1619 N N . ILE A 1 198 ? 10.897 1.114 -8.671 1.00 93.75 198 ILE A N 1
ATOM 1620 C CA . ILE A 1 198 ? 10.674 -0.330 -8.476 1.00 93.75 198 ILE A CA 1
ATOM 1621 C C . ILE A 1 198 ? 11.537 -0.854 -7.323 1.00 93.75 198 ILE A C 1
ATOM 1623 O O . ILE A 1 198 ? 11.013 -1.519 -6.425 1.00 93.75 198 ILE A O 1
ATOM 1627 N N . ILE A 1 199 ? 12.832 -0.528 -7.311 1.00 93.56 199 ILE A N 1
ATOM 1628 C CA . ILE A 1 199 ? 13.764 -0.967 -6.263 1.00 93.56 199 ILE A CA 1
ATOM 1629 C C . ILE A 1 199 ? 13.334 -0.417 -4.899 1.00 93.56 199 ILE A C 1
ATOM 1631 O O . ILE A 1 199 ? 13.210 -1.186 -3.944 1.00 93.56 199 ILE A O 1
ATOM 1635 N N . ILE A 1 200 ? 13.040 0.883 -4.808 1.00 92.81 200 ILE A N 1
ATOM 1636 C CA . ILE A 1 200 ? 12.572 1.522 -3.568 1.00 92.81 200 ILE A CA 1
ATOM 1637 C C . ILE A 1 200 ? 11.297 0.840 -3.056 1.00 92.81 200 ILE A C 1
ATOM 1639 O O . ILE A 1 200 ? 11.190 0.530 -1.866 1.00 92.81 200 ILE A O 1
ATOM 1643 N N . THR A 1 201 ? 10.345 0.553 -3.948 1.00 93.62 201 THR A N 1
ATOM 1644 C CA . THR A 1 201 ? 9.084 -0.112 -3.584 1.00 93.62 201 THR A CA 1
ATOM 1645 C C . THR A 1 201 ? 9.334 -1.526 -3.052 1.00 93.62 201 THR A C 1
ATOM 1647 O O . THR A 1 201 ? 8.782 -1.893 -2.012 1.00 93.62 201 THR A O 1
ATOM 1650 N N . LEU A 1 202 ? 10.206 -2.306 -3.700 1.00 94.19 202 LEU A N 1
ATOM 1651 C CA . LEU A 1 202 ? 10.584 -3.647 -3.239 1.00 94.19 202 LEU A CA 1
ATOM 1652 C C . LEU A 1 202 ? 11.249 -3.611 -1.859 1.00 94.19 202 LEU A C 1
ATOM 1654 O O . LEU A 1 202 ? 10.889 -4.401 -0.984 1.00 94.19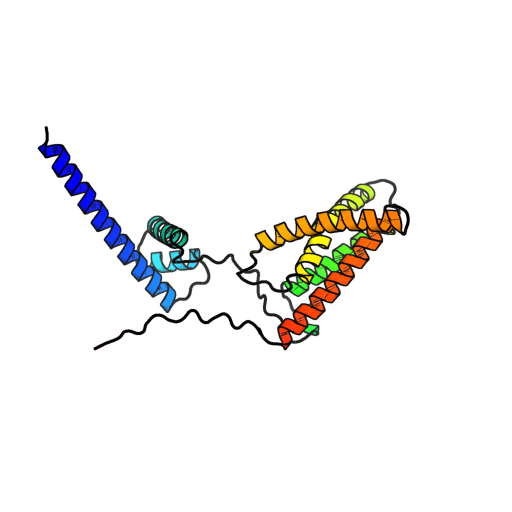 202 LEU A O 1
ATOM 1658 N N . VAL A 1 203 ? 12.166 -2.667 -1.631 1.00 94.25 203 VAL A N 1
ATOM 1659 C CA . VAL A 1 203 ? 12.806 -2.471 -0.321 1.00 94.25 203 VAL A CA 1
ATOM 1660 C C . VAL A 1 203 ? 11.757 -2.153 0.747 1.00 94.25 203 VAL A C 1
ATOM 1662 O O . VAL A 1 203 ? 11.750 -2.784 1.806 1.00 94.25 203 VAL A O 1
ATOM 1665 N N . CYS A 1 204 ? 10.813 -1.252 0.460 1.00 92.44 204 CYS A N 1
ATOM 1666 C CA . CYS A 1 204 ? 9.720 -0.931 1.380 1.00 92.44 204 CYS A CA 1
ATOM 1667 C C . CYS A 1 204 ? 8.838 -2.150 1.684 1.00 92.44 204 CYS A C 1
ATOM 1669 O O . CYS A 1 204 ? 8.456 -2.353 2.838 1.00 92.44 204 CYS A O 1
ATOM 1671 N N . MET A 1 205 ? 8.544 -2.994 0.690 1.00 91.31 205 MET A N 1
ATOM 1672 C CA . MET A 1 205 ? 7.785 -4.231 0.907 1.00 91.31 205 MET A CA 1
ATOM 1673 C C . MET A 1 205 ? 8.529 -5.211 1.821 1.00 91.31 205 MET A C 1
ATOM 1675 O O . MET A 1 205 ? 7.915 -5.787 2.722 1.00 91.31 205 MET A O 1
ATOM 1679 N N . VAL A 1 206 ? 9.842 -5.379 1.637 1.00 90.94 206 VAL A N 1
ATOM 1680 C CA . VAL A 1 206 ? 10.665 -6.246 2.498 1.00 90.94 206 VAL A CA 1
ATOM 1681 C C . VAL A 1 206 ? 10.698 -5.714 3.931 1.00 90.94 206 VAL A C 1
ATOM 1683 O O . VAL A 1 206 ? 10.479 -6.477 4.873 1.00 90.94 206 VAL A O 1
ATOM 1686 N N . ILE A 1 207 ? 10.899 -4.406 4.109 1.00 90.25 207 ILE A N 1
ATOM 1687 C CA . ILE A 1 207 ? 10.868 -3.760 5.429 1.00 90.25 207 ILE A CA 1
ATOM 1688 C C . ILE A 1 207 ? 9.501 -3.963 6.088 1.00 90.25 207 ILE A C 1
ATOM 1690 O O . ILE A 1 207 ? 9.431 -4.410 7.231 1.00 90.25 207 ILE A O 1
ATOM 1694 N N . THR A 1 208 ? 8.417 -3.710 5.352 1.00 88.62 208 THR A N 1
ATOM 1695 C CA . THR A 1 208 ? 7.039 -3.916 5.822 1.00 88.62 208 THR A CA 1
ATOM 1696 C C . THR A 1 208 ? 6.833 -5.347 6.310 1.00 88.62 208 THR A C 1
ATOM 1698 O O . THR A 1 208 ? 6.284 -5.567 7.389 1.00 88.62 208 THR A O 1
ATOM 1701 N N . PHE A 1 209 ? 7.299 -6.332 5.543 1.00 87.00 209 PHE A N 1
ATOM 1702 C CA . PHE A 1 209 ? 7.205 -7.742 5.904 1.00 87.00 209 PHE A CA 1
ATOM 1703 C C . PHE A 1 209 ? 7.968 -8.065 7.197 1.00 87.00 209 PHE A C 1
ATOM 1705 O O . PHE A 1 209 ? 7.404 -8.683 8.103 1.00 87.00 209 PHE A O 1
ATOM 1712 N N . ILE A 1 210 ? 9.216 -7.602 7.320 1.00 86.12 210 ILE A N 1
ATOM 1713 C CA . ILE A 1 210 ? 10.042 -7.817 8.518 1.00 86.12 210 ILE A CA 1
ATOM 1714 C C . ILE A 1 210 ? 9.387 -7.178 9.745 1.00 86.12 210 ILE A C 1
ATOM 1716 O O . ILE A 1 210 ? 9.274 -7.825 10.788 1.00 86.12 210 ILE A O 1
ATOM 1720 N N . LEU A 1 211 ? 8.931 -5.929 9.624 1.00 85.38 211 LEU A N 1
ATOM 1721 C CA . LEU A 1 211 ? 8.279 -5.210 10.716 1.00 85.38 211 LEU A CA 1
ATOM 1722 C C . LEU A 1 211 ? 6.994 -5.911 11.152 1.00 85.38 211 LEU A C 1
ATOM 1724 O O . LEU A 1 211 ? 6.800 -6.127 12.345 1.00 85.38 211 LEU A O 1
ATOM 1728 N N . ARG A 1 212 ? 6.149 -6.333 10.204 1.00 82.81 212 ARG A N 1
ATOM 1729 C CA . ARG A 1 212 ? 4.907 -7.064 10.501 1.00 82.81 212 ARG A CA 1
ATOM 1730 C C . ARG A 1 212 ? 5.178 -8.406 11.188 1.00 82.81 212 ARG A C 1
ATOM 1732 O O . ARG A 1 212 ? 4.447 -8.762 12.105 1.00 82.81 212 ARG A O 1
ATOM 1739 N N . ILE A 1 213 ? 6.232 -9.136 10.817 1.00 80.56 213 ILE A N 1
ATOM 1740 C CA . ILE A 1 213 ? 6.601 -10.373 11.528 1.00 80.56 213 ILE A CA 1
ATOM 1741 C C . ILE A 1 213 ? 7.100 -10.076 12.940 1.00 80.56 213 ILE A C 1
ATOM 1743 O O . ILE A 1 213 ? 6.674 -10.758 13.872 1.00 80.56 213 ILE A O 1
ATOM 1747 N N . LYS A 1 214 ? 7.956 -9.061 13.115 1.00 79.75 214 LYS A N 1
ATOM 1748 C CA . LYS A 1 214 ? 8.418 -8.653 14.450 1.00 79.75 214 LYS A CA 1
ATOM 1749 C C . LYS A 1 214 ? 7.243 -8.270 15.350 1.00 79.75 214 LYS A C 1
ATOM 1751 O O . LYS A 1 214 ? 7.110 -8.813 16.438 1.00 79.75 214 LYS A O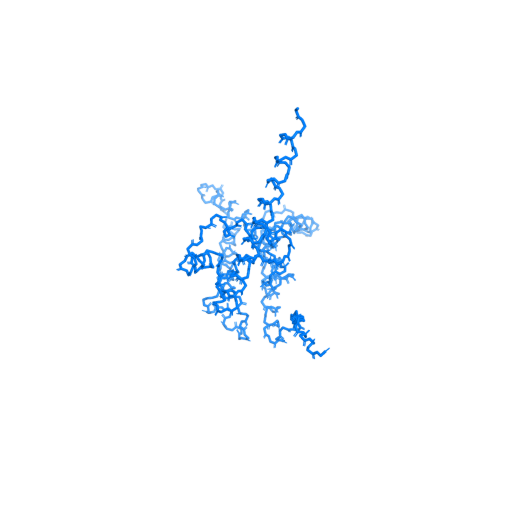 1
ATOM 1756 N N . LEU A 1 215 ? 6.313 -7.462 14.840 1.00 76.88 215 LEU A N 1
ATOM 1757 C CA . LEU A 1 215 ? 5.069 -7.099 15.532 1.00 76.88 215 LEU A CA 1
ATOM 1758 C C . LEU A 1 215 ? 4.223 -8.322 15.924 1.00 76.88 215 LEU A C 1
ATOM 1760 O O . LEU A 1 215 ? 3.628 -8.345 17.002 1.00 76.88 215 LEU A O 1
ATOM 1764 N N . ALA A 1 216 ? 4.175 -9.351 15.073 1.00 74.38 216 ALA A N 1
ATOM 1765 C CA . ALA A 1 216 ? 3.442 -10.585 15.354 1.00 74.38 216 ALA A CA 1
ATOM 1766 C C . ALA A 1 216 ? 4.118 -11.440 16.445 1.00 74.38 216 ALA A C 1
ATOM 1768 O O . ALA A 1 216 ? 3.430 -12.092 17.237 1.00 74.38 216 ALA A O 1
ATOM 1769 N N . GLN A 1 217 ? 5.455 -11.463 16.470 1.00 69.38 217 GLN A N 1
ATOM 1770 C CA . GLN A 1 217 ? 6.263 -12.239 17.417 1.00 69.38 217 GLN A CA 1
ATOM 1771 C C . GLN A 1 217 ? 6.319 -11.593 18.800 1.00 69.38 217 GLN A C 1
ATOM 1773 O O . GLN A 1 217 ? 6.091 -12.286 19.792 1.00 69.38 217 GLN A O 1
ATOM 1778 N N . ASP A 1 218 ? 6.540 -10.279 18.850 1.00 65.75 218 ASP A N 1
ATOM 1779 C CA . ASP A 1 218 ? 6.694 -9.521 20.094 1.00 65.75 218 ASP A CA 1
ATOM 1780 C C . ASP A 1 218 ? 5.373 -9.369 20.863 1.00 65.75 218 ASP A C 1
ATOM 1782 O O . ASP A 1 218 ? 5.384 -8.980 22.026 1.00 65.75 218 ASP A O 1
ATOM 1786 N N . GLY A 1 219 ? 4.239 -9.707 20.232 1.00 54.72 219 GLY A N 1
ATOM 1787 C CA . GLY A 1 219 ? 2.920 -9.732 20.853 1.00 54.72 219 GLY A CA 1
ATOM 1788 C C . GLY A 1 219 ? 2.548 -8.388 21.469 1.00 54.72 219 GLY A C 1
ATOM 1789 O O . GLY A 1 219 ? 2.700 -8.220 22.668 1.00 54.72 219 GLY A O 1
ATOM 1790 N N . PHE A 1 220 ? 2.030 -7.456 20.659 1.00 47.16 220 PHE A N 1
ATOM 1791 C CA . PHE A 1 220 ? 1.492 -6.150 21.084 1.00 47.16 220 PHE A CA 1
ATOM 1792 C C . PHE A 1 220 ? 2.183 -5.565 22.333 1.00 47.16 220 PHE A C 1
ATOM 1794 O O . PHE A 1 220 ? 1.603 -5.533 23.419 1.00 47.16 220 PHE A O 1
ATOM 1801 N N . ILE A 1 221 ? 3.404 -5.039 22.179 1.00 38.59 221 ILE A N 1
ATOM 1802 C CA . ILE A 1 221 ? 4.088 -4.291 23.255 1.00 38.59 221 ILE A CA 1
ATOM 1803 C C . ILE A 1 221 ? 3.230 -3.095 23.728 1.00 38.59 221 ILE A C 1
ATOM 1805 O O . ILE A 1 221 ? 3.322 -2.664 24.875 1.00 38.59 221 ILE A O 1
ATOM 1809 N N . PHE A 1 222 ? 2.294 -2.619 22.903 1.00 38.69 222 PHE A N 1
ATOM 1810 C CA . PHE A 1 222 ? 1.226 -1.732 23.342 1.00 38.69 222 PHE A CA 1
ATOM 1811 C C . PHE A 1 222 ? -0.008 -2.527 23.765 1.00 38.69 222 PHE A C 1
ATOM 1813 O O . PHE A 1 222 ? -0.989 -2.642 23.027 1.00 38.69 222 PHE A O 1
ATOM 1820 N N . GLN A 1 223 ? -0.002 -3.008 25.013 1.00 34.56 223 GLN A N 1
ATOM 1821 C CA . GLN A 1 223 ? -1.263 -3.218 25.713 1.00 34.56 223 GLN A CA 1
ATOM 1822 C C . GLN A 1 223 ? -2.066 -1.919 25.614 1.00 34.56 223 GLN A C 1
ATOM 1824 O O . GLN A 1 223 ? -1.708 -0.893 26.198 1.00 34.56 223 GLN A O 1
ATOM 1829 N N . ARG A 1 224 ? -3.167 -1.969 24.859 1.00 33.94 224 ARG A N 1
ATOM 1830 C CA . ARG A 1 224 ? -4.249 -0.988 24.911 1.00 33.94 224 ARG A CA 1
ATOM 1831 C C . ARG A 1 224 ? -4.493 -0.723 26.393 1.00 33.94 224 ARG A C 1
ATOM 1833 O O . ARG A 1 224 ? -4.871 -1.654 27.104 1.00 33.94 224 ARG A O 1
ATOM 1840 N N . LYS A 1 225 ? -4.237 0.505 26.870 1.00 30.44 225 LYS A N 1
ATOM 1841 C CA . LYS A 1 225 ? -4.663 0.951 28.204 1.00 30.44 225 LYS A CA 1
ATOM 1842 C C . LYS A 1 225 ? -6.088 0.435 28.373 1.00 30.44 225 LYS A C 1
ATOM 1844 O O . LYS A 1 225 ? -6.984 0.917 27.678 1.00 30.44 225 LYS A O 1
ATOM 1849 N N . LYS A 1 226 ? -6.292 -0.574 29.230 1.00 31.73 226 LYS A N 1
ATOM 1850 C CA . LYS A 1 226 ? -7.631 -0.971 29.660 1.00 31.73 226 LYS A CA 1
ATOM 1851 C C . LYS A 1 226 ? -8.270 0.327 30.122 1.00 31.73 226 LYS A C 1
ATOM 1853 O O . LYS A 1 226 ? -7.793 0.935 31.081 1.00 31.73 226 LYS A O 1
ATOM 1858 N N . LYS A 1 227 ? -9.272 0.806 29.382 1.00 35.69 227 LYS A N 1
ATOM 1859 C CA . LYS A 1 227 ? -10.099 1.926 29.815 1.00 35.69 227 LYS A CA 1
ATOM 1860 C C . LYS A 1 227 ? -10.596 1.504 31.191 1.00 35.69 227 LYS A C 1
ATOM 1862 O O . LYS A 1 227 ? -11.262 0.477 31.301 1.00 35.69 227 LYS A O 1
ATOM 1867 N N . LYS A 1 228 ? -10.116 2.197 32.228 1.00 34.66 228 LYS A N 1
ATOM 1868 C CA . LYS A 1 228 ? -10.468 1.940 33.622 1.00 34.66 228 LYS A CA 1
ATOM 1869 C C . LYS A 1 228 ? -11.991 1.842 33.649 1.00 34.66 228 LYS A C 1
ATOM 1871 O O . LYS A 1 228 ? -12.668 2.782 33.242 1.00 34.66 228 LYS A O 1
ATOM 1876 N N . SER A 1 229 ? -12.492 0.667 34.009 1.00 36.59 229 SER A N 1
ATOM 1877 C CA . SER A 1 229 ? -13.891 0.457 34.343 1.00 36.59 229 SER A CA 1
ATOM 1878 C C . SER A 1 229 ? -14.181 1.365 35.528 1.00 36.59 229 SER A C 1
ATOM 1880 O O . SER A 1 229 ? -13.870 1.013 36.662 1.00 36.59 229 SER A O 1
ATOM 1882 N N . THR A 1 230 ? -14.674 2.574 35.273 1.00 42.81 230 THR A N 1
ATOM 1883 C CA . THR A 1 230 ? -15.207 3.433 36.326 1.00 42.81 230 THR A CA 1
ATOM 1884 C C . THR A 1 230 ? -16.591 2.909 36.676 1.00 42.81 230 THR A C 1
ATOM 1886 O O . THR A 1 230 ? -17.595 3.421 36.202 1.00 42.81 230 THR A O 1
ATOM 1889 N N . THR A 1 231 ? -16.608 1.854 37.477 1.00 40.94 231 THR A N 1
ATOM 1890 C CA . THR A 1 231 ? -17.748 1.420 38.285 1.00 40.94 231 THR A CA 1
ATOM 1891 C C . THR A 1 231 ? -17.164 0.775 39.533 1.00 40.94 231 THR A C 1
ATOM 1893 O O . THR A 1 231 ? -17.227 -0.434 39.719 1.00 40.94 231 THR A O 1
ATOM 1896 N N . GLU A 1 232 ? -16.536 1.595 40.376 1.00 32.16 232 GLU A N 1
ATOM 1897 C CA . GLU A 1 232 ? -16.681 1.381 41.813 1.00 32.16 232 GLU A CA 1
ATOM 1898 C C . GLU A 1 232 ? -17.990 2.064 42.196 1.00 32.16 232 GLU A C 1
ATOM 1900 O O . GLU A 1 232 ? -18.070 3.280 42.372 1.00 32.16 232 GLU A O 1
ATOM 1905 N N . ILE A 1 233 ? -19.038 1.246 42.215 1.00 42.84 233 ILE A N 1
ATOM 1906 C CA . ILE A 1 233 ? -20.172 1.430 43.110 1.00 42.84 233 ILE A CA 1
ATOM 1907 C C . ILE A 1 233 ? -19.552 1.388 44.506 1.00 42.84 233 ILE A C 1
ATOM 1909 O O . ILE A 1 233 ? -18.996 0.363 44.899 1.00 42.84 233 ILE A O 1
ATOM 1913 N N . LYS A 1 234 ? -19.556 2.521 45.205 1.00 31.77 234 LYS A N 1
ATOM 1914 C CA . LYS A 1 234 ? -19.278 2.546 46.635 1.00 31.77 234 LYS A CA 1
ATOM 1915 C C . LYS A 1 234 ? -20.630 2.577 47.329 1.00 31.77 234 LYS A C 1
ATOM 1917 O O . LYS A 1 234 ? -21.226 3.640 47.479 1.00 31.77 234 LYS A O 1
ATOM 1922 N N . ASP A 1 235 ? -21.112 1.381 47.634 1.00 36.72 235 ASP A N 1
ATOM 1923 C CA . ASP A 1 235 ? -22.079 1.161 48.696 1.00 36.72 235 ASP A CA 1
ATOM 1924 C C . ASP A 1 235 ? -21.331 1.353 50.022 1.00 36.72 235 ASP A C 1
ATOM 1926 O O . ASP A 1 235 ? -20.396 0.606 50.308 1.00 36.72 235 ASP A O 1
ATOM 1930 N N . GLU A 1 236 ? -21.665 2.430 50.734 1.00 34.66 236 GLU A N 1
ATOM 1931 C CA . GLU A 1 236 ? -21.798 2.562 52.201 1.00 34.66 236 GLU A CA 1
ATOM 1932 C C . GLU A 1 236 ? -22.103 4.022 52.565 1.00 34.66 236 GLU A C 1
ATOM 1934 O O . GLU A 1 236 ? -21.309 4.922 52.195 1.00 34.66 236 GLU A O 1
#

Foldseek 3Di:
DPVVVVVVVVVVVVVVVVLVVVLVVLVVLLVVCCVPPVDPDPVRSLVVCCVPPVDDSVSNVVSVVVCVVVVVDPDFDPQPPDPQLDLDLVCQCPPPDPNNCLVVVLVVLLVVLVCLLPDDDPDDPVVVVNCVSLVCCLQAQLLLLQLCLVPVDDDSVCDPVNSRVSSRVSSVVVLVVLQVVCVVPPNRDPSSSSVVSSVSSVVSNVSSSVVSNVCNNVPPPDPPPPPPPPDPPDDD

Sequence (236 aa):
MSLSKEKKSKNNRKEKIEAAKRKEEITNKIESVLGEFKPKDVRSLIKIIEDKYDIPEEEILSVIREREINKKITLQEPIPLSTELSKKPRDYFIKNNYYTKEFWTSIGVIALVLIFVLVDVESGFFFYMRYAIVSFFMLILTGWSLTSAIFPEINDNFRFLERGATAIGLSLLILILDGIFLNYTFHFTPLSIGLSLIIITLVCMVITFILRIKLAQDGFIFQRKKKKSTTEIKDE